Protein AF-A0A800MVA9-F1 (afdb_monomer_lite)

InterPro domains:
  IPR004869 Membrane transport protein MMPL domain [PF03176] (1-54)
  IPR050545 HpnN/MmpL-like transporters [PTHR33406] (2-181)

Foldseek 3Di:
DVVVVVCVVPVVVVVCVVCPQCVPPPDRDDPPPPPPPPPDPVPVVVVCCVVCVPVVVVVVVVVVCVVCVCVVVDDDFQPPLVVDDPPDVVSVVVVVVCVVDQQCVVPWDKDKAFAPDADDPVLVVVVQVVQVVDLQWPGKAFDDADPRNGMTIITTRTSDNCRDPVNVVVVVVCVVCVVVVVVVSVCVVDVPPPPPPDD

Structure (mmCIF, N/CA/C/O backbone):
data_AF-A0A800MVA9-F1
#
_entry.id   AF-A0A800MVA9-F1
#
loop_
_atom_site.group_PDB
_atom_site.id
_atom_site.type_symbol
_atom_site.label_atom_id
_atom_site.label_alt_id
_atom_site.label_comp_id
_atom_site.label_asym_id
_atom_site.label_entity_id
_atom_site.label_seq_id
_atom_site.pdbx_PDB_ins_code
_atom_site.Cartn_x
_atom_site.Cartn_y
_atom_site.Cartn_z
_atom_site.occupancy
_atom_site.B_iso_or_equiv
_atom_site.auth_seq_id
_atom_site.auth_comp_id
_atom_site.auth_asym_id
_atom_site.auth_atom_id
_atom_site.pdbx_PDB_model_num
ATOM 1 N N . MET A 1 1 ? 26.734 -0.006 -5.445 1.00 90.19 1 MET A N 1
ATOM 2 C CA . MET A 1 1 ? 27.343 0.788 -6.539 1.00 90.19 1 MET A CA 1
ATOM 3 C C . MET A 1 1 ? 28.845 0.967 -6.414 1.00 90.19 1 MET A C 1
ATOM 5 O O . MET A 1 1 ? 29.529 0.664 -7.380 1.00 90.19 1 MET A O 1
ATOM 9 N N . PHE A 1 2 ? 29.376 1.375 -5.258 1.00 96.69 2 PHE A N 1
ATOM 10 C CA . PHE A 1 2 ? 30.820 1.574 -5.060 1.00 96.69 2 PHE A CA 1
ATOM 11 C C . PHE A 1 2 ? 31.698 0.411 -5.564 1.00 96.69 2 PHE A C 1
ATOM 13 O O . PHE A 1 2 ? 32.562 0.617 -6.409 1.00 96.69 2 PHE A O 1
ATOM 20 N N . PHE A 1 3 ? 31.413 -0.827 -5.145 1.00 96.19 3 PHE A N 1
ATOM 21 C CA . PHE A 1 3 ? 32.158 -2.013 -5.594 1.00 96.19 3 PHE A CA 1
ATOM 22 C C . PHE A 1 3 ? 32.073 -2.268 -7.105 1.00 96.19 3 PHE A C 1
ATOM 24 O O . PHE A 1 3 ? 33.054 -2.696 -7.703 1.00 96.19 3 PHE A O 1
ATOM 31 N N . ILE A 1 4 ? 30.931 -1.968 -7.734 1.00 97.00 4 ILE A N 1
ATOM 32 C CA . ILE A 1 4 ? 30.747 -2.121 -9.186 1.00 97.00 4 ILE A CA 1
ATOM 33 C C . ILE A 1 4 ? 31.610 -1.100 -9.927 1.00 97.00 4 ILE A C 1
ATOM 35 O O . ILE A 1 4 ? 32.282 -1.460 -10.886 1.00 97.00 4 ILE A O 1
ATOM 39 N N . MET A 1 5 ? 31.651 0.151 -9.457 1.00 97.75 5 MET A N 1
ATOM 40 C CA . MET A 1 5 ? 32.517 1.178 -10.041 1.00 97.75 5 MET A CA 1
ATOM 41 C C . MET A 1 5 ? 33.990 0.802 -9.890 1.00 97.75 5 MET A C 1
ATOM 43 O O . MET A 1 5 ? 34.734 0.824 -10.869 1.00 97.75 5 MET A O 1
ATOM 47 N N . LEU A 1 6 ? 34.394 0.385 -8.690 1.00 97.56 6 LEU A N 1
ATOM 48 C CA . LEU A 1 6 ? 35.771 -0.001 -8.400 1.00 97.56 6 LEU A CA 1
ATOM 49 C C . LEU A 1 6 ? 36.198 -1.197 -9.260 1.00 97.56 6 LEU A C 1
ATOM 51 O O . LEU A 1 6 ? 37.239 -1.131 -9.907 1.00 97.56 6 LEU A O 1
ATOM 55 N N . ALA A 1 7 ? 35.360 -2.229 -9.382 1.00 96.44 7 ALA A N 1
ATOM 56 C CA . ALA A 1 7 ? 35.582 -3.337 -10.309 1.00 96.44 7 ALA A CA 1
ATOM 57 C C . ALA A 1 7 ? 35.589 -2.878 -11.782 1.00 96.44 7 ALA A C 1
ATOM 59 O O . ALA A 1 7 ? 36.452 -3.289 -12.546 1.00 96.44 7 ALA A O 1
ATOM 60 N N . SER A 1 8 ? 34.696 -1.982 -12.208 1.00 96.81 8 SER A N 1
ATOM 61 C CA . SER A 1 8 ? 34.680 -1.497 -13.598 1.00 96.81 8 SER A CA 1
ATOM 62 C C . SER A 1 8 ? 35.936 -0.709 -13.981 1.00 96.81 8 SER A C 1
ATOM 64 O O . SER A 1 8 ? 36.371 -0.780 -15.123 1.00 96.81 8 SER A O 1
ATOM 66 N N . VAL A 1 9 ? 36.553 0.004 -13.036 1.00 96.50 9 VAL A N 1
ATOM 67 C CA . VAL A 1 9 ? 37.762 0.804 -13.291 1.00 96.50 9 VAL A CA 1
ATOM 68 C C . VAL A 1 9 ? 39.043 -0.001 -13.061 1.00 96.50 9 VAL A C 1
ATOM 70 O O . VAL A 1 9 ? 40.063 0.303 -13.667 1.00 96.50 9 VAL A O 1
ATOM 73 N N . THR A 1 10 ? 39.018 -1.044 -12.226 1.00 96.38 10 THR A N 1
ATOM 74 C CA . THR A 1 10 ? 40.216 -1.852 -11.921 1.00 96.38 10 THR A CA 1
ATOM 75 C C . THR A 1 10 ? 40.198 -3.213 -12.610 1.00 96.38 10 THR A C 1
ATOM 77 O O . THR A 1 10 ? 41.134 -3.556 -13.329 1.00 96.38 10 THR A O 1
ATOM 80 N N . LEU A 1 11 ? 39.117 -3.975 -12.451 1.00 94.94 11 LEU A N 1
ATOM 81 C CA . LEU A 1 11 ? 38.987 -5.337 -12.954 1.00 94.94 11 LEU A CA 1
ATOM 82 C C . LEU A 1 11 ? 38.772 -5.368 -14.469 1.00 94.94 11 LEU A C 1
ATOM 84 O O . LEU A 1 11 ? 39.436 -6.145 -15.140 1.00 94.94 11 LEU A O 1
ATOM 88 N N . VAL A 1 12 ? 37.899 -4.527 -15.037 1.00 94.06 12 VAL A N 1
ATOM 89 C CA . VAL A 1 12 ? 37.650 -4.546 -16.495 1.00 94.06 12 VAL A CA 1
ATOM 90 C C . VAL A 1 12 ? 38.925 -4.214 -17.290 1.00 94.06 12 VAL A C 1
ATOM 92 O O . VAL A 1 12 ? 39.264 -4.994 -18.184 1.00 94.06 12 VAL A O 1
ATOM 95 N N . PRO A 1 13 ? 39.705 -3.162 -16.956 1.00 92.31 13 PRO A N 1
ATOM 96 C CA . PRO A 1 13 ? 40.995 -2.935 -17.602 1.00 92.31 13 PRO A CA 1
ATOM 97 C C . PRO A 1 13 ? 41.990 -4.070 -17.358 1.00 92.31 13 PRO A C 1
ATOM 99 O O . PRO A 1 13 ? 42.645 -4.487 -18.305 1.00 92.31 13 PRO A O 1
ATOM 102 N N . ALA A 1 14 ? 42.071 -4.620 -16.140 1.00 95.12 14 ALA A N 1
ATOM 103 C CA . ALA A 1 14 ? 42.965 -5.743 -15.839 1.00 95.12 14 ALA A CA 1
ATOM 104 C C . ALA A 1 14 ? 42.620 -7.018 -16.631 1.00 95.12 14 ALA A C 1
ATOM 106 O O . ALA A 1 14 ? 43.505 -7.744 -17.077 1.00 95.12 14 ALA A O 1
ATOM 107 N N . LEU A 1 15 ? 41.336 -7.294 -16.862 1.00 93.00 15 LEU A N 1
ATOM 108 C CA . LEU A 1 15 ? 40.909 -8.409 -17.705 1.00 93.00 1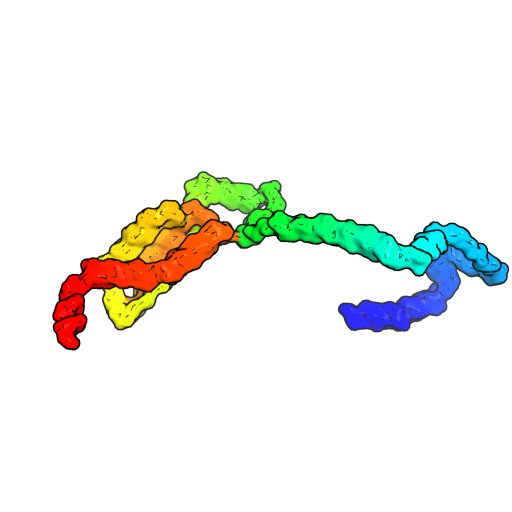5 LEU A CA 1
ATOM 109 C C . LEU A 1 15 ? 41.231 -8.136 -19.181 1.00 93.00 15 LEU A C 1
ATOM 111 O O . LEU A 1 15 ? 41.679 -9.042 -19.885 1.00 93.00 15 LEU A O 1
ATOM 115 N N . PHE A 1 16 ? 41.077 -6.895 -19.654 1.00 91.75 16 PHE A N 1
ATOM 116 C CA . PHE A 1 16 ? 41.484 -6.524 -21.012 1.00 91.75 16 PHE A CA 1
ATOM 117 C C . PHE A 1 16 ? 43.000 -6.576 -21.221 1.00 91.75 16 PHE A C 1
ATOM 119 O O . PHE A 1 16 ? 43.432 -6.947 -22.313 1.00 91.75 16 PHE A O 1
ATOM 126 N N . THR A 1 17 ? 43.816 -6.269 -20.208 1.00 91.25 17 THR A N 1
ATOM 127 C CA . THR A 1 17 ? 45.270 -6.465 -20.300 1.00 91.25 17 THR A CA 1
ATOM 128 C C . THR A 1 17 ? 45.640 -7.946 -20.283 1.00 91.25 17 THR A C 1
ATOM 130 O O . THR A 1 17 ? 46.494 -8.355 -21.067 1.00 91.25 17 THR A O 1
ATOM 133 N N . LEU A 1 18 ? 44.966 -8.762 -19.465 1.00 94.06 18 LEU A N 1
ATOM 134 C CA . LEU A 1 18 ? 45.223 -10.200 -19.357 1.00 94.06 18 LEU A CA 1
ATOM 135 C C . LEU A 1 18 ? 44.851 -10.972 -20.635 1.00 94.06 18 LEU A C 1
ATOM 137 O O . LEU A 1 18 ? 45.637 -11.781 -21.124 1.00 94.06 18 LEU A O 1
ATOM 141 N N . PHE A 1 19 ? 43.662 -10.728 -21.195 1.00 90.75 19 PHE A N 1
ATOM 142 C CA . PHE A 1 19 ? 43.165 -11.436 -22.386 1.00 90.75 19 PHE A CA 1
ATOM 143 C C . PHE A 1 19 ? 43.524 -10.744 -23.712 1.00 90.75 19 PHE A C 1
ATOM 145 O O . PHE A 1 19 ? 43.428 -11.349 -24.789 1.00 90.75 19 PHE A O 1
ATOM 152 N N . GLY A 1 20 ? 43.946 -9.479 -23.659 1.00 85.50 20 GLY A N 1
ATOM 153 C CA . GLY A 1 20 ? 44.356 -8.694 -24.818 1.00 85.50 20 GLY A CA 1
ATOM 154 C C . GLY A 1 20 ? 43.276 -8.612 -25.903 1.00 85.50 20 GLY A C 1
ATOM 155 O O . GLY A 1 20 ? 42.077 -8.565 -25.643 1.00 85.50 20 GLY A O 1
ATOM 156 N N . ARG A 1 21 ? 43.693 -8.640 -27.174 1.00 82.50 21 ARG A N 1
ATOM 157 C CA . ARG A 1 21 ? 42.796 -8.505 -28.341 1.00 82.50 21 ARG A CA 1
ATOM 158 C C . ARG A 1 21 ? 41.754 -9.622 -28.472 1.00 82.50 21 ARG A C 1
ATOM 160 O O . ARG A 1 21 ? 40.714 -9.402 -29.089 1.00 82.50 21 ARG A O 1
ATOM 167 N N . LYS A 1 22 ? 41.999 -10.801 -27.885 1.00 85.81 22 LYS A N 1
ATOM 168 C CA . LYS A 1 22 ? 41.034 -11.915 -27.896 1.00 85.81 22 LYS A CA 1
ATOM 169 C C . LYS A 1 22 ? 39.786 -11.616 -27.063 1.00 85.81 22 LYS A C 1
ATOM 171 O O . LYS A 1 22 ? 38.754 -12.223 -27.323 1.00 85.81 22 LYS A O 1
ATOM 176 N N . ALA A 1 23 ? 39.844 -10.644 -26.149 1.00 86.56 23 ALA A N 1
ATOM 177 C CA . ALA A 1 23 ? 38.677 -10.180 -25.402 1.00 86.56 23 ALA A CA 1
ATOM 178 C C . ALA A 1 23 ? 37.570 -9.588 -26.302 1.00 86.56 23 ALA A C 1
ATOM 180 O O . ALA A 1 23 ? 36.420 -9.531 -25.888 1.00 86.56 23 ALA A O 1
ATOM 181 N N . PHE A 1 24 ? 37.896 -9.189 -27.539 1.00 85.06 24 PHE A N 1
ATOM 182 C CA . PHE A 1 24 ? 36.942 -8.661 -28.525 1.00 85.06 24 PHE A CA 1
ATOM 183 C C . PHE A 1 24 ? 36.352 -9.739 -29.453 1.00 85.06 24 PHE A C 1
ATOM 185 O O . PHE A 1 24 ? 35.770 -9.425 -30.493 1.00 85.06 24 PHE A O 1
ATOM 192 N N . TRP A 1 25 ? 36.512 -11.025 -29.130 1.00 85.56 25 TRP A N 1
ATOM 193 C CA . TRP A 1 25 ? 35.846 -12.101 -29.866 1.00 85.56 25 TRP A CA 1
ATOM 194 C C . TRP A 1 25 ? 34.314 -11.930 -29.785 1.00 85.56 25 TRP A C 1
ATOM 196 O O . TRP A 1 25 ? 33.810 -11.633 -28.704 1.00 85.56 25 TRP A O 1
ATOM 206 N N . PRO A 1 26 ? 33.544 -12.081 -30.885 1.00 84.00 26 PRO A N 1
ATOM 207 C CA . PRO A 1 26 ? 33.907 -12.663 -32.185 1.00 84.00 26 PRO A CA 1
ATOM 208 C C . PRO A 1 26 ? 34.503 -11.695 -33.226 1.00 84.00 26 PRO A C 1
ATOM 210 O O . PRO A 1 26 ? 35.002 -12.151 -34.253 1.00 84.00 26 PRO A O 1
ATOM 213 N N . LYS A 1 27 ? 34.497 -10.375 -32.995 1.00 79.88 27 LYS A N 1
ATOM 214 C CA . LYS A 1 27 ? 35.032 -9.369 -33.936 1.00 79.88 27 LYS A CA 1
ATOM 215 C C . LYS A 1 27 ? 36.345 -8.774 -33.430 1.00 79.88 27 LYS A C 1
ATOM 217 O O . LYS A 1 27 ? 36.416 -7.611 -33.043 1.00 79.88 27 LYS A O 1
ATOM 222 N N . VAL A 1 28 ? 37.398 -9.587 -33.462 1.00 82.69 28 VAL A N 1
ATOM 223 C CA . VAL A 1 28 ? 38.742 -9.177 -33.034 1.00 82.69 28 VAL A CA 1
ATOM 224 C C . VAL A 1 28 ? 39.325 -8.139 -34.013 1.00 82.69 28 VAL A C 1
ATOM 226 O O . VAL A 1 28 ? 39.440 -8.440 -35.205 1.00 82.69 28 VAL A O 1
ATOM 229 N N . PRO A 1 29 ? 39.724 -6.940 -33.549 1.00 77.19 29 PRO A N 1
ATOM 230 C CA . PRO A 1 29 ? 40.273 -5.897 -34.413 1.00 77.19 29 PRO A CA 1
ATOM 231 C C . PRO A 1 29 ? 41.657 -6.279 -34.968 1.00 77.19 29 PRO A C 1
ATOM 233 O O . PRO A 1 29 ? 42.521 -6.784 -34.242 1.00 77.19 29 PRO A O 1
ATOM 236 N N . LYS A 1 30 ? 41.874 -6.025 -36.266 1.00 78.69 30 LYS A N 1
ATOM 237 C CA . LYS A 1 30 ? 43.150 -6.241 -36.97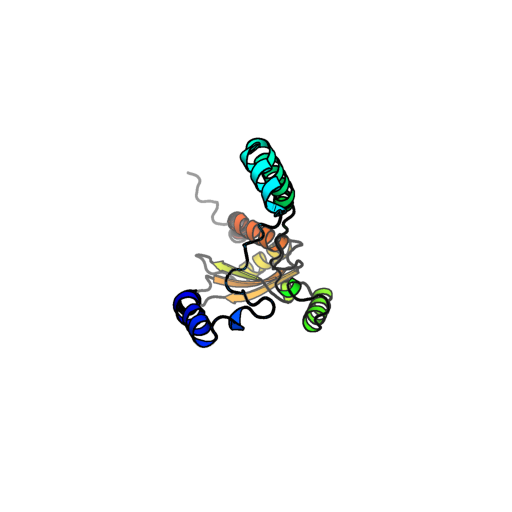3 1.00 78.69 30 LYS A CA 1
ATOM 238 C C . LYS A 1 30 ? 43.910 -4.918 -37.116 1.00 78.69 30 LYS A C 1
ATOM 240 O O . LYS A 1 30 ? 43.297 -3.873 -37.314 1.00 78.69 30 LYS A O 1
ATOM 245 N N . TYR A 1 31 ? 45.239 -4.962 -37.030 1.00 74.19 31 TYR A N 1
ATOM 246 C CA . TYR A 1 31 ? 46.078 -3.781 -37.252 1.00 74.19 31 TYR A CA 1
ATOM 247 C C . TYR A 1 31 ? 45.961 -3.291 -38.698 1.00 74.19 31 TYR A C 1
ATOM 249 O O . TYR A 1 31 ? 45.967 -4.106 -39.617 1.00 74.19 31 TYR A O 1
ATOM 257 N N . GLY A 1 32 ? 45.858 -1.973 -38.884 1.00 70.56 32 GLY A N 1
ATOM 258 C CA . GLY A 1 32 ? 45.755 -1.351 -40.208 1.00 70.56 32 GLY A CA 1
ATOM 259 C C . GLY A 1 32 ? 44.393 -1.503 -40.890 1.00 70.56 32 GLY A C 1
ATOM 260 O O . GLY A 1 32 ? 44.264 -1.126 -42.047 1.00 70.56 32 GLY A O 1
ATOM 261 N N . ALA A 1 33 ? 43.379 -2.043 -40.204 1.00 66.56 33 ALA A N 1
ATOM 262 C CA . ALA A 1 33 ? 42.014 -1.985 -40.708 1.00 66.56 33 ALA A CA 1
ATOM 263 C C . ALA A 1 33 ? 41.555 -0.523 -40.686 1.00 66.56 33 ALA A C 1
ATOM 265 O O . ALA A 1 33 ? 41.418 0.065 -39.609 1.00 66.56 33 ALA A O 1
ATOM 266 N N . GLU A 1 34 ? 41.346 0.064 -41.864 1.00 63.00 34 GLU A N 1
ATOM 267 C CA . GLU A 1 34 ? 40.690 1.360 -41.965 1.00 63.00 34 GLU A CA 1
ATOM 268 C C . GLU A 1 34 ? 39.330 1.256 -41.277 1.00 63.00 34 GLU A C 1
ATOM 270 O O . GLU A 1 34 ? 38.566 0.308 -41.485 1.00 63.00 34 GLU A O 1
ATOM 275 N N . THR A 1 35 ? 39.050 2.207 -40.393 1.00 61.06 35 THR A N 1
ATOM 276 C CA . THR A 1 35 ? 37.729 2.365 -39.803 1.00 61.06 35 THR A CA 1
ATOM 277 C C . THR A 1 35 ? 36.770 2.693 -40.932 1.00 61.06 35 THR A C 1
ATOM 279 O O . THR A 1 35 ? 36.606 3.860 -41.282 1.00 61.06 35 THR A O 1
ATOM 282 N N . GLU A 1 36 ? 36.138 1.675 -41.513 1.00 59.16 36 GLU A N 1
ATOM 283 C CA . GLU A 1 36 ? 34.935 1.875 -42.301 1.00 59.16 36 GLU A CA 1
ATOM 284 C C . GLU A 1 36 ? 33.936 2.575 -41.384 1.00 59.16 36 GLU A C 1
ATOM 286 O O . GLU A 1 36 ? 33.321 1.963 -40.502 1.00 59.16 36 GLU A O 1
ATOM 291 N N . VAL A 1 37 ? 33.807 3.889 -41.558 1.00 58.84 37 VAL A N 1
ATOM 292 C CA . VAL A 1 37 ? 32.742 4.674 -40.954 1.00 58.84 37 VAL A CA 1
ATOM 293 C C . VAL A 1 37 ? 31.472 4.211 -41.648 1.00 58.84 37 VAL A C 1
ATOM 295 O O . VAL A 1 37 ? 31.023 4.795 -42.631 1.00 58.84 37 VAL A O 1
ATOM 298 N N . LYS A 1 38 ? 30.916 3.091 -41.179 1.00 60.03 38 LYS A N 1
ATOM 299 C CA . LYS A 1 38 ? 29.610 2.625 -41.625 1.00 60.03 38 LYS A CA 1
ATOM 300 C C . LYS A 1 38 ? 28.659 3.800 -41.501 1.00 60.03 38 LYS A C 1
ATOM 302 O O . LYS A 1 38 ? 28.635 4.447 -40.452 1.00 60.03 38 LYS A O 1
ATOM 307 N N . HIS A 1 39 ? 27.896 4.065 -42.562 1.00 59.81 39 HIS A N 1
ATOM 308 C CA . HIS A 1 39 ? 26.791 5.013 -42.543 1.00 59.81 39 HIS A CA 1
ATOM 309 C C . HIS A 1 39 ? 25.872 4.648 -41.382 1.00 59.81 39 HIS A C 1
ATOM 311 O O . HIS A 1 39 ? 25.053 3.735 -41.449 1.00 59.81 39 HIS A O 1
ATOM 317 N N . SER A 1 40 ? 26.111 5.314 -40.262 1.00 72.00 40 SER A N 1
ATOM 318 C CA . SER A 1 40 ? 25.433 5.035 -39.021 1.00 72.00 40 SER A CA 1
ATOM 319 C C . SER A 1 40 ? 24.032 5.592 -39.170 1.00 72.00 40 SER A C 1
ATOM 321 O O . SER A 1 40 ? 23.870 6.774 -39.480 1.00 72.00 40 SER A O 1
ATOM 323 N N . VAL A 1 41 ? 23.021 4.754 -38.938 1.00 83.62 41 VAL A N 1
ATOM 324 C CA . VAL A 1 41 ? 21.603 5.158 -38.904 1.00 83.62 41 VAL A CA 1
ATOM 325 C C . VAL A 1 41 ? 21.401 6.362 -37.965 1.00 83.62 41 VAL A C 1
ATOM 327 O O . VAL A 1 41 ? 20.516 7.187 -38.167 1.00 83.62 41 VAL A O 1
ATOM 330 N N . TRP A 1 42 ? 22.302 6.526 -36.994 1.00 86.75 42 TRP A N 1
ATOM 331 C CA . TRP A 1 42 ? 22.344 7.631 -36.043 1.00 86.75 42 TRP A CA 1
ATOM 332 C C . TRP A 1 42 ? 22.787 8.978 -36.626 1.00 86.75 42 TRP A C 1
ATOM 334 O O . TRP A 1 42 ? 22.414 10.012 -36.084 1.00 86.75 42 TRP A O 1
ATOM 344 N N . GLY A 1 43 ? 23.551 9.007 -37.722 1.00 87.94 43 GLY A N 1
ATOM 345 C CA . GLY A 1 43 ? 24.038 10.254 -38.325 1.00 87.94 43 GLY A CA 1
ATOM 346 C C . GLY A 1 43 ? 22.903 11.176 -38.798 1.00 87.94 43 GLY A C 1
ATOM 347 O O . GLY A 1 43 ? 22.863 12.343 -38.400 1.00 87.94 43 GLY A O 1
ATOM 348 N N . PRO A 1 44 ? 21.949 10.675 -39.605 1.00 89.94 44 PRO A N 1
ATOM 349 C CA . PRO A 1 44 ? 20.759 11.428 -40.000 1.00 89.94 44 PRO A CA 1
ATOM 350 C C . PRO A 1 44 ? 19.877 11.844 -38.816 1.00 89.94 44 PRO A C 1
ATOM 352 O O . PRO A 1 44 ? 19.400 12.976 -38.789 1.00 89.94 44 PRO A O 1
ATOM 355 N N . ILE A 1 45 ? 19.705 10.966 -37.821 1.00 89.62 45 ILE A N 1
ATOM 356 C CA . ILE A 1 45 ? 18.909 11.245 -36.614 1.00 89.62 45 ILE A CA 1
ATOM 357 C C . ILE A 1 45 ? 19.536 12.398 -35.821 1.00 89.62 45 ILE A C 1
ATOM 359 O O . ILE A 1 45 ? 18.850 13.360 -35.485 1.00 89.62 45 ILE A O 1
ATOM 363 N N . ALA A 1 46 ? 20.852 12.357 -35.595 1.00 89.94 46 ALA A N 1
ATOM 364 C CA . ALA A 1 46 ? 21.575 13.424 -34.911 1.00 89.94 46 ALA A CA 1
ATOM 365 C C . ALA A 1 46 ? 21.458 14.759 -35.663 1.00 89.94 46 ALA A C 1
ATOM 367 O O . ALA A 1 46 ? 21.158 15.785 -35.055 1.00 89.94 46 ALA A O 1
ATOM 368 N N . ARG A 1 47 ? 21.611 14.751 -36.998 1.00 92.50 47 ARG A N 1
ATOM 369 C CA . ARG A 1 47 ? 21.410 15.956 -37.823 1.00 92.50 47 ARG A CA 1
ATOM 370 C C . ARG A 1 47 ? 19.985 16.497 -37.721 1.00 92.50 47 ARG A C 1
ATOM 372 O O . ARG A 1 47 ? 19.814 17.708 -37.652 1.00 92.50 47 ARG A O 1
ATOM 379 N N . PHE A 1 48 ? 18.969 15.634 -37.704 1.00 94.19 48 PHE A N 1
ATOM 380 C CA . PHE A 1 48 ? 17.573 16.051 -37.558 1.00 94.19 48 PHE A CA 1
ATOM 381 C C . PHE A 1 48 ? 17.318 16.737 -36.210 1.00 94.19 48 PHE A C 1
ATOM 383 O O . PHE A 1 48 ? 16.731 17.818 -36.184 1.00 94.19 48 PHE A O 1
ATOM 390 N N . VAL A 1 49 ? 17.807 16.152 -35.113 1.00 94.75 49 VAL A N 1
ATOM 391 C CA . VAL A 1 49 ? 17.655 16.716 -33.763 1.00 94.75 49 VAL A CA 1
ATOM 392 C C . VAL A 1 49 ? 18.361 18.071 -33.649 1.00 94.75 49 VAL A C 1
ATOM 394 O O . VAL A 1 49 ? 17.758 19.030 -33.175 1.00 94.75 49 VAL A O 1
ATOM 397 N N . VAL A 1 50 ? 19.599 18.184 -34.145 1.00 95.06 50 VAL A N 1
ATOM 398 C CA . VAL A 1 50 ? 20.389 19.430 -34.084 1.00 95.06 50 VAL A CA 1
ATOM 399 C C . VAL A 1 50 ? 19.803 20.531 -34.968 1.00 95.06 50 VAL A C 1
ATOM 401 O O . VAL A 1 50 ? 19.739 21.682 -34.548 1.00 95.06 50 VAL A O 1
ATOM 404 N N . ASN A 1 51 ? 19.349 20.199 -36.179 1.00 96.06 51 ASN A N 1
ATOM 405 C CA . ASN A 1 51 ? 18.812 21.194 -37.111 1.00 96.06 51 ASN A CA 1
ATOM 406 C C . ASN A 1 51 ? 17.379 21.622 -36.764 1.00 96.06 51 ASN A C 1
ATOM 408 O O . ASN A 1 51 ? 16.941 22.693 -37.184 1.00 96.06 51 ASN A O 1
ATOM 412 N N . LYS A 1 52 ? 16.620 20.784 -36.043 1.00 95.31 52 LYS A N 1
ATOM 413 C CA . LYS A 1 52 ? 15.231 21.053 -35.641 1.00 95.31 52 LYS A CA 1
ATOM 414 C C . LYS A 1 52 ? 14.993 20.695 -34.162 1.00 95.31 52 LYS A C 1
ATOM 416 O O . LYS A 1 52 ? 14.192 19.798 -33.867 1.00 95.31 52 LYS A O 1
ATOM 421 N N . PRO A 1 53 ? 15.630 21.408 -33.214 1.00 93.38 53 PRO A N 1
ATOM 422 C CA . PRO A 1 53 ? 15.536 21.089 -31.788 1.00 93.38 53 PRO A CA 1
ATOM 423 C C . PRO A 1 53 ? 14.117 21.284 -31.237 1.00 93.38 53 PRO A C 1
ATOM 425 O O . PRO A 1 53 ? 13.635 20.447 -30.483 1.00 93.38 53 PRO A O 1
ATOM 428 N N . GLY A 1 54 ? 13.395 22.325 -31.674 1.00 96.31 54 GLY A N 1
ATOM 429 C CA . GLY A 1 54 ? 12.012 22.564 -31.239 1.00 96.31 54 GLY A CA 1
ATOM 430 C C . GLY A 1 54 ? 11.026 21.488 -31.709 1.00 96.31 54 GLY A C 1
ATOM 431 O O . GLY A 1 54 ? 10.158 21.075 -30.948 1.00 96.31 54 GLY A O 1
ATOM 432 N N . LEU A 1 55 ? 11.186 20.981 -32.938 1.00 95.94 55 LEU A N 1
ATOM 433 C CA . LEU A 1 55 ? 10.321 19.925 -33.476 1.00 95.94 55 LEU A CA 1
ATOM 434 C C . LEU A 1 55 ? 10.611 18.573 -32.817 1.00 95.94 55 LEU A C 1
ATOM 436 O O . LEU A 1 55 ? 9.687 17.886 -32.398 1.00 95.94 55 LEU A O 1
ATOM 440 N N . SER A 1 56 ? 11.887 18.194 -32.713 1.00 95.00 56 SER A N 1
ATOM 441 C CA . SER A 1 56 ? 12.286 16.934 -32.074 1.00 95.00 56 SER A CA 1
ATOM 442 C C . SER A 1 56 ? 11.937 16.915 -30.583 1.00 95.00 56 SER A C 1
ATOM 444 O O . SER A 1 56 ? 11.334 15.951 -30.115 1.00 95.00 56 SER A O 1
ATOM 446 N N . GLY A 1 57 ? 12.221 18.003 -29.863 1.00 96.06 57 GLY A N 1
ATOM 447 C CA . GLY A 1 57 ? 11.821 18.176 -28.469 1.00 96.06 57 GLY A CA 1
ATOM 448 C C . GLY A 1 57 ? 10.304 18.186 -28.291 1.00 96.06 57 GLY A C 1
ATOM 449 O O . GLY A 1 57 ? 9.801 17.524 -27.392 1.00 96.06 57 GLY A O 1
ATOM 450 N N . GLY A 1 58 ? 9.565 18.858 -29.179 1.00 97.44 58 GLY A N 1
ATOM 451 C CA . GLY A 1 58 ? 8.102 18.870 -29.162 1.00 97.44 58 GLY A CA 1
ATOM 452 C C . GLY A 1 58 ? 7.494 17.480 -29.353 1.00 97.44 58 GLY A C 1
ATOM 453 O O . GLY A 1 58 ? 6.605 17.102 -28.600 1.00 97.44 58 GLY A O 1
ATOM 454 N N . ILE A 1 59 ? 8.008 16.684 -30.298 1.00 96.88 59 ILE A N 1
ATOM 455 C CA . ILE A 1 59 ? 7.549 15.302 -30.524 1.00 96.88 59 ILE A CA 1
ATOM 456 C C . ILE A 1 59 ? 7.779 14.441 -29.277 1.00 96.88 59 ILE A C 1
ATOM 458 O O . ILE A 1 59 ? 6.855 13.772 -28.819 1.00 96.88 59 ILE A O 1
ATOM 462 N N . VAL A 1 60 ? 8.991 14.469 -28.712 1.00 96.94 60 VAL A N 1
ATOM 463 C CA . VAL A 1 60 ? 9.317 13.695 -27.502 1.00 96.94 60 VAL A CA 1
ATOM 464 C C . VAL A 1 60 ? 8.500 14.182 -26.308 1.00 96.94 60 VAL A C 1
ATOM 466 O O . VAL A 1 60 ? 7.978 13.366 -25.557 1.00 96.94 60 VAL A O 1
ATOM 469 N N . GLY A 1 61 ? 8.339 15.496 -26.153 1.00 97.62 61 GLY A N 1
ATOM 470 C CA . GLY A 1 61 ? 7.545 16.098 -25.088 1.00 97.62 61 GLY A CA 1
ATOM 471 C C . GLY A 1 61 ? 6.075 15.697 -25.167 1.00 97.62 61 GLY A C 1
ATOM 472 O O . GLY A 1 61 ? 5.515 15.257 -24.170 1.00 97.62 61 GLY A O 1
ATOM 473 N N . ILE A 1 62 ? 5.464 15.764 -26.354 1.00 97.81 62 ILE A N 1
ATOM 474 C CA . ILE A 1 62 ? 4.087 15.299 -26.579 1.00 97.81 62 ILE A CA 1
ATOM 475 C C . ILE A 1 62 ? 3.971 13.808 -26.266 1.00 97.81 62 ILE A C 1
ATOM 477 O O . ILE A 1 62 ? 3.051 13.408 -25.560 1.00 97.81 62 ILE A O 1
ATOM 481 N N . PHE A 1 63 ? 4.910 12.988 -26.739 1.00 97.25 63 PHE A N 1
ATOM 482 C CA . PHE A 1 63 ? 4.920 11.560 -26.435 1.00 97.25 63 PHE A CA 1
ATOM 483 C C . PHE A 1 63 ? 4.996 11.302 -24.923 1.00 97.25 63 PHE A C 1
ATOM 485 O O . PHE A 1 63 ? 4.195 10.531 -24.398 1.00 97.25 63 PHE A O 1
ATOM 492 N N . MET A 1 64 ? 5.88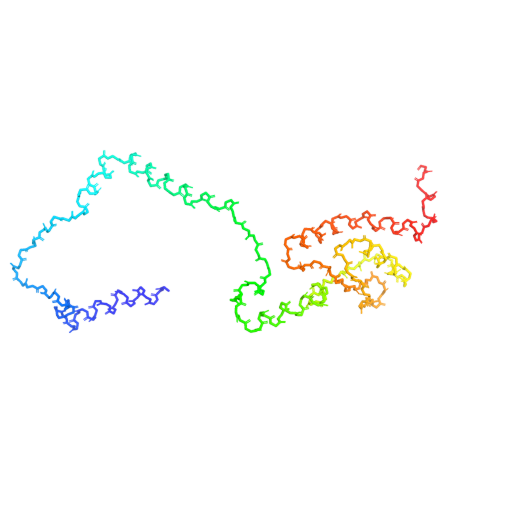6 12.000 -24.209 1.00 97.56 64 MET A N 1
ATOM 493 C CA . MET A 1 64 ? 5.981 11.903 -22.751 1.00 97.56 64 MET A CA 1
ATOM 494 C C . MET A 1 64 ? 4.688 12.342 -22.067 1.00 97.56 64 MET A C 1
ATOM 496 O O . MET A 1 64 ? 4.232 11.638 -21.172 1.00 97.56 64 MET A O 1
ATOM 500 N N . LEU A 1 65 ? 4.067 13.444 -22.498 1.00 97.00 65 LEU A N 1
ATOM 501 C CA . LEU A 1 65 ? 2.790 13.910 -21.951 1.00 97.00 65 LEU A CA 1
ATOM 502 C C . LEU A 1 65 ? 1.679 12.877 -22.146 1.00 97.00 65 LEU A C 1
ATOM 504 O O . LEU A 1 65 ? 0.946 12.607 -21.203 1.00 97.00 65 LEU A O 1
ATOM 508 N N . ILE A 1 66 ? 1.592 12.254 -23.324 1.00 96.38 66 ILE A N 1
ATOM 509 C CA . ILE A 1 66 ? 0.621 11.185 -23.595 1.00 96.38 66 ILE A CA 1
ATOM 510 C C . ILE A 1 66 ? 0.859 9.997 -22.658 1.00 96.38 66 ILE A C 1
ATOM 512 O O . ILE A 1 66 ? -0.083 9.507 -22.044 1.00 96.38 66 ILE A O 1
ATOM 516 N N . THR A 1 67 ? 2.108 9.547 -22.500 1.00 95.38 67 THR A N 1
ATOM 517 C CA . THR A 1 67 ? 2.414 8.427 -21.592 1.00 95.38 67 THR A CA 1
ATOM 518 C C . THR A 1 67 ? 2.204 8.783 -20.120 1.00 95.38 67 THR A C 1
ATOM 520 O O . THR A 1 67 ? 1.752 7.947 -19.345 1.00 95.38 67 THR A O 1
ATOM 523 N N . ALA A 1 68 ? 2.485 10.028 -19.734 1.00 96.12 68 ALA A N 1
ATOM 524 C CA . ALA A 1 68 ? 2.295 10.519 -18.376 1.00 96.12 68 ALA A CA 1
ATOM 525 C C . ALA A 1 68 ? 0.816 10.751 -18.047 1.00 96.12 68 ALA A C 1
ATOM 527 O O . ALA A 1 68 ? 0.446 10.702 -16.880 1.00 96.12 68 ALA A O 1
ATOM 528 N N . PHE A 1 69 ? -0.040 10.962 -19.051 1.00 95.75 69 PHE A N 1
ATOM 529 C CA . PHE A 1 69 ? -1.470 11.198 -18.858 1.00 95.75 69 PHE A CA 1
ATOM 530 C C . PHE A 1 69 ? -2.170 10.052 -18.113 1.00 95.75 69 PHE A C 1
ATOM 532 O O . PHE A 1 69 ? -3.135 10.285 -17.392 1.00 95.75 69 PHE A O 1
ATOM 539 N N . ASN A 1 70 ? -1.656 8.821 -18.206 1.00 93.38 70 ASN A N 1
ATOM 540 C CA . ASN A 1 70 ? -2.210 7.675 -17.484 1.00 93.38 70 ASN A CA 1
ATOM 541 C C . ASN A 1 70 ? -2.084 7.783 -15.948 1.00 93.38 70 ASN A C 1
ATOM 543 O O . ASN A 1 70 ? -2.752 7.040 -15.238 1.00 93.38 70 ASN A O 1
ATOM 547 N N . ILE A 1 71 ? -1.315 8.744 -15.421 1.00 94.62 71 ILE A N 1
ATOM 548 C CA . ILE A 1 71 ? -1.217 8.998 -13.976 1.00 94.62 71 ILE A CA 1
ATOM 549 C C . ILE A 1 71 ? -2.576 9.301 -13.323 1.00 94.62 71 ILE A C 1
ATOM 551 O O . ILE A 1 71 ? -2.774 8.988 -12.155 1.00 94.62 71 ILE A O 1
ATOM 555 N N . PHE A 1 72 ? -3.526 9.872 -14.072 1.00 91.00 72 PHE A N 1
ATOM 556 C CA . PHE A 1 72 ? -4.872 10.168 -13.570 1.00 91.00 72 PHE A CA 1
ATOM 557 C C . PHE A 1 72 ? -5.757 8.923 -13.417 1.00 91.00 72 PHE A C 1
ATOM 559 O O . PHE A 1 72 ? -6.831 9.017 -12.836 1.00 91.00 72 PHE A O 1
ATOM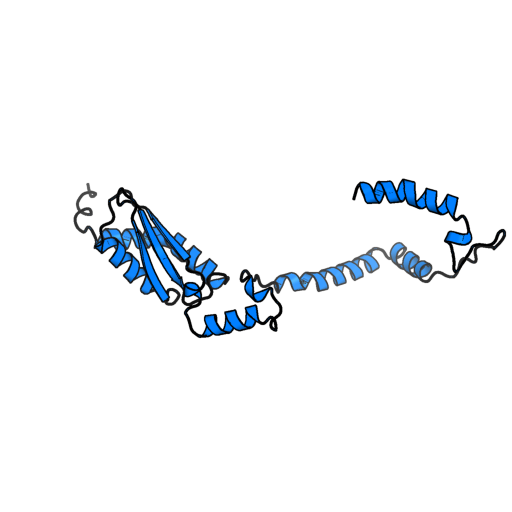 566 N N . SER A 1 73 ? -5.323 7.772 -13.933 1.00 90.25 73 SER A N 1
ATOM 567 C CA . SER A 1 73 ? -6.007 6.480 -13.797 1.00 90.25 73 SER A CA 1
ATOM 568 C C . SER A 1 73 ? -5.354 5.585 -12.738 1.00 90.25 73 SER A C 1
ATOM 570 O O . SER A 1 73 ? -5.523 4.371 -12.775 1.00 90.25 73 SER A O 1
ATOM 572 N N . LEU A 1 74 ? -4.546 6.157 -11.840 1.00 89.19 74 LEU A N 1
ATOM 573 C CA . LEU A 1 74 ? -3.942 5.411 -10.742 1.00 89.19 74 LEU A CA 1
ATOM 574 C C . LEU A 1 74 ? -4.965 5.162 -9.634 1.00 89.19 74 LEU A C 1
ATOM 576 O O . LEU A 1 74 ? -5.360 6.091 -8.932 1.00 89.19 74 LEU A O 1
ATOM 580 N N . ASP A 1 75 ? -5.299 3.892 -9.434 1.00 84.06 75 ASP A N 1
ATOM 581 C CA . ASP A 1 75 ? -6.055 3.426 -8.278 1.00 84.06 75 ASP A CA 1
ATOM 582 C C . ASP A 1 75 ? -5.098 2.947 -7.180 1.00 84.06 75 ASP A C 1
ATOM 584 O O . ASP A 1 75 ? -4.174 2.161 -7.418 1.00 84.06 75 ASP A O 1
ATOM 588 N N . TYR A 1 76 ? -5.308 3.429 -5.955 1.00 84.88 76 TYR A N 1
ATOM 589 C CA . TYR A 1 76 ? -4.539 2.989 -4.795 1.00 84.88 76 TYR A CA 1
ATOM 590 C C . TYR A 1 76 ? -5.151 1.718 -4.213 1.00 84.88 76 TYR A C 1
ATOM 592 O O . TYR A 1 76 ? -6.304 1.720 -3.792 1.00 84.88 76 TYR A O 1
ATOM 600 N N . GLU A 1 77 ? -4.358 0.650 -4.149 1.00 87.50 77 GLU A N 1
ATOM 601 C CA . GLU A 1 77 ? -4.744 -0.616 -3.528 1.00 87.50 77 GLU A CA 1
ATOM 602 C C . GLU A 1 77 ? -3.892 -0.851 -2.276 1.00 87.50 77 GLU A C 1
ATOM 604 O O . GLU A 1 77 ? -2.669 -1.043 -2.350 1.00 87.50 77 GLU A O 1
ATOM 609 N N . PHE A 1 78 ? -4.540 -0.813 -1.113 1.00 87.31 78 PHE A N 1
ATOM 610 C CA . PHE A 1 78 ? -3.888 -1.051 0.175 1.00 87.31 78 PHE A CA 1
ATOM 611 C C . PHE A 1 78 ? -4.077 -2.490 0.661 1.00 87.31 78 PHE A C 1
ATOM 613 O O . PHE A 1 78 ? -3.340 -2.923 1.552 1.00 87.31 78 PHE A O 1
ATOM 620 N N . ASP A 1 79 ? -4.960 -3.266 0.027 1.00 88.38 79 ASP A N 1
ATOM 621 C CA . ASP A 1 79 ? -5.087 -4.688 0.300 1.00 88.38 79 ASP A CA 1
ATOM 622 C C . ASP A 1 79 ? -3.845 -5.448 -0.189 1.00 88.38 79 ASP A C 1
ATOM 624 O O . ASP A 1 79 ? -3.564 -5.605 -1.382 1.00 88.38 79 ASP A O 1
ATOM 628 N N . THR A 1 80 ? -3.057 -5.928 0.771 1.00 87.44 80 THR A N 1
ATOM 629 C CA . THR A 1 80 ? -1.839 -6.688 0.482 1.00 87.44 80 THR A CA 1
ATOM 630 C C . THR A 1 80 ? -2.112 -8.060 -0.127 1.00 87.44 80 THR A C 1
ATOM 632 O O . THR A 1 80 ? -1.260 -8.548 -0.870 1.00 87.44 80 THR A O 1
ATOM 635 N N . VAL A 1 81 ? -3.279 -8.665 0.123 1.00 88.81 81 VAL A N 1
ATOM 636 C CA . VAL A 1 81 ? -3.636 -9.983 -0.422 1.00 88.81 81 VAL A CA 1
ATOM 637 C C . VAL A 1 81 ? -3.767 -9.904 -1.940 1.00 88.81 81 VAL A C 1
ATOM 639 O O . VAL A 1 81 ? -3.263 -10.769 -2.659 1.00 88.81 81 VAL A O 1
ATOM 642 N N . LYS A 1 82 ? -4.325 -8.804 -2.451 1.00 88.31 82 LYS A N 1
ATOM 643 C CA . LYS A 1 82 ? -4.461 -8.563 -3.893 1.00 88.31 82 LYS A CA 1
ATOM 644 C C . LYS A 1 82 ? -3.136 -8.357 -4.633 1.00 88.31 82 LYS A C 1
ATOM 646 O O . LYS A 1 82 ? -3.119 -8.409 -5.860 1.00 88.31 82 LYS A O 1
ATOM 651 N N . LYS A 1 83 ? -2.014 -8.164 -3.924 1.00 90.56 83 LYS A N 1
ATOM 652 C CA . LYS A 1 83 ? -0.671 -8.067 -4.535 1.00 90.56 83 LYS A CA 1
ATOM 653 C C . LYS A 1 83 ? -0.121 -9.425 -4.976 1.00 90.56 83 LYS A C 1
ATOM 655 O O . LYS A 1 83 ? 0.848 -9.468 -5.733 1.00 90.56 83 LYS A O 1
ATOM 660 N N . PHE A 1 84 ? -0.701 -10.522 -4.492 1.00 93.69 84 PHE A N 1
ATOM 661 C CA . PHE A 1 84 ? -0.325 -11.871 -4.902 1.00 93.69 84 PHE A CA 1
ATOM 662 C C . PHE A 1 84 ? -1.044 -12.285 -6.194 1.00 93.69 84 PHE A C 1
ATOM 664 O O . PHE A 1 84 ? -2.157 -11.811 -6.434 1.00 93.69 84 PHE A O 1
ATOM 671 N N . PRO A 1 85 ? -0.455 -13.183 -7.011 1.00 95.69 85 PRO A N 1
ATOM 672 C CA . PRO A 1 85 ? -1.127 -13.752 -8.178 1.00 95.69 85 PRO A CA 1
ATOM 673 C C . PRO A 1 85 ? -2.499 -14.333 -7.821 1.00 95.69 85 PRO A C 1
ATOM 675 O O . PRO A 1 85 ? -2.643 -14.962 -6.773 1.00 95.69 85 PRO A O 1
ATOM 678 N N . GLU A 1 86 ? -3.492 -14.122 -8.686 1.00 93.44 86 GLU A N 1
ATOM 679 C CA . GLU A 1 86 ? -4.882 -14.554 -8.461 1.00 93.44 86 GLU A CA 1
ATOM 680 C C . GLU A 1 86 ? -5.015 -16.076 -8.304 1.00 93.44 86 GLU A C 1
ATOM 682 O O . GLU A 1 86 ? -5.889 -16.559 -7.593 1.00 93.44 86 GLU A O 1
ATOM 687 N N . ASP A 1 87 ? -4.112 -16.839 -8.918 1.00 95.44 87 ASP A N 1
ATOM 688 C CA . ASP A 1 87 ? -4.077 -18.301 -8.895 1.00 95.44 87 ASP A CA 1
ATOM 689 C C . ASP A 1 87 ? -3.295 -18.887 -7.706 1.00 95.44 87 ASP A C 1
ATOM 691 O O . ASP A 1 87 ? -3.210 -20.110 -7.557 1.00 95.44 87 ASP A O 1
ATOM 695 N N . LEU A 1 88 ? -2.728 -18.047 -6.833 1.00 97.44 88 LEU A N 1
ATOM 696 C CA . LEU A 1 88 ? -1.992 -18.512 -5.663 1.00 97.44 88 LEU A CA 1
ATOM 697 C C . LEU A 1 88 ? -2.957 -19.205 -4.674 1.00 97.44 88 LEU A C 1
ATOM 699 O O . LEU A 1 88 ? -3.868 -18.550 -4.163 1.00 97.44 88 LEU A O 1
ATOM 703 N N . PRO A 1 89 ? -2.745 -20.486 -4.296 1.00 96.50 89 PRO A N 1
ATOM 704 C CA . PRO A 1 89 ? -3.702 -21.229 -3.468 1.00 96.50 89 PRO A CA 1
ATOM 705 C C . PRO A 1 89 ? -4.039 -20.571 -2.123 1.00 96.50 89 PRO A C 1
ATOM 707 O O . PRO A 1 89 ? -5.168 -20.670 -1.651 1.00 96.50 89 PRO A O 1
ATOM 710 N N . SER A 1 90 ? -3.078 -19.875 -1.505 1.00 95.00 90 SER A N 1
ATOM 711 C CA . SER A 1 90 ? -3.308 -19.140 -0.257 1.00 95.00 90 SER A CA 1
ATOM 712 C C . SER A 1 90 ? -4.194 -17.908 -0.445 1.00 95.00 90 SER A C 1
ATOM 714 O O . SER A 1 90 ? -4.966 -17.591 0.454 1.00 95.00 90 SER A O 1
ATOM 716 N N . ARG A 1 91 ? -4.111 -17.233 -1.601 1.00 94.75 91 ARG A N 1
ATOM 717 C CA . ARG A 1 91 ? -4.994 -16.112 -1.944 1.00 94.75 91 ARG A CA 1
ATOM 718 C C . ARG A 1 91 ? -6.411 -16.616 -2.202 1.00 94.75 91 ARG A C 1
ATOM 720 O O . ARG A 1 91 ? -7.339 -16.111 -1.587 1.00 94.75 91 ARG A O 1
ATOM 727 N N . VAL A 1 92 ? -6.562 -17.668 -3.006 1.00 95.38 92 VAL A N 1
ATOM 728 C CA . VAL A 1 92 ? -7.870 -18.298 -3.262 1.00 95.38 92 VAL A CA 1
ATOM 729 C C . VAL A 1 92 ? -8.519 -18.765 -1.956 1.00 95.38 92 VAL A C 1
ATOM 731 O O . VAL A 1 92 ? -9.700 -18.526 -1.721 1.00 95.38 92 VAL A O 1
ATOM 734 N N . GLY A 1 93 ? -7.745 -19.397 -1.069 1.00 93.94 93 GLY A N 1
ATOM 735 C CA . GLY A 1 93 ? -8.226 -19.798 0.252 1.00 93.94 93 GLY A CA 1
ATOM 736 C C . GLY A 1 93 ? -8.701 -18.613 1.096 1.00 93.94 93 GLY A C 1
ATOM 737 O O . GLY A 1 93 ? -9.753 -18.706 1.723 1.00 93.94 93 GLY A O 1
ATOM 738 N N . TYR A 1 94 ? -7.966 -17.498 1.079 1.00 91.94 94 TYR A N 1
ATOM 739 C CA . TYR A 1 94 ? -8.367 -16.268 1.763 1.00 91.94 94 TYR A CA 1
ATOM 740 C C . TYR A 1 94 ? -9.676 -15.698 1.198 1.00 91.94 94 TYR A C 1
ATOM 742 O O . TYR A 1 94 ? -10.597 -15.436 1.965 1.00 91.94 94 TYR A O 1
ATOM 750 N N . GLU A 1 95 ? -9.802 -15.592 -0.127 1.00 91.56 95 GLU A N 1
ATOM 751 C CA . GLU A 1 95 ? -11.004 -15.073 -0.800 1.00 91.56 95 GLU A CA 1
ATOM 752 C C . GLU A 1 95 ? -12.248 -15.938 -0.518 1.00 91.56 95 GLU A C 1
ATOM 754 O O . GLU A 1 95 ? -13.349 -15.415 -0.345 1.00 91.56 95 GLU A O 1
ATOM 759 N N . ILE A 1 96 ? -12.092 -17.264 -0.402 1.00 93.56 96 ILE A N 1
ATOM 760 C CA . ILE A 1 96 ? -13.186 -18.164 0.003 1.00 93.56 96 ILE A CA 1
ATOM 761 C C . ILE A 1 96 ? -13.672 -17.845 1.421 1.00 93.56 96 ILE A C 1
ATOM 763 O O . ILE A 1 96 ? -14.876 -17.889 1.676 1.00 93.56 96 ILE A O 1
ATOM 767 N N . VAL A 1 97 ? -12.754 -17.557 2.347 1.00 92.56 97 VAL A N 1
ATOM 768 C CA . VAL A 1 97 ? -13.107 -17.183 3.722 1.00 92.56 97 VAL A CA 1
ATOM 769 C C . VAL A 1 97 ? -13.755 -15.795 3.735 1.00 92.56 97 VAL A C 1
ATOM 771 O O . VAL A 1 97 ? -14.817 -15.636 4.329 1.00 92.56 97 VAL A O 1
ATOM 774 N N . GLU A 1 98 ? -13.189 -14.823 3.017 1.00 88.81 98 GLU A N 1
ATOM 775 C CA . GLU A 1 98 ? -13.738 -13.464 2.879 1.00 88.81 98 GLU A CA 1
ATOM 776 C C . GLU A 1 98 ? -15.154 -13.460 2.273 1.00 88.81 98 GLU A C 1
ATOM 778 O O . GLU A 1 98 ? -15.966 -12.608 2.606 1.00 88.81 98 GLU A O 1
ATOM 783 N N . ALA A 1 99 ? -15.501 -14.433 1.425 1.00 89.44 99 ALA A N 1
ATOM 784 C CA . ALA A 1 99 ? -16.849 -14.562 0.863 1.00 89.44 99 ALA A CA 1
ATOM 785 C C . ALA A 1 99 ? -17.897 -15.133 1.843 1.00 89.44 99 ALA A C 1
ATOM 787 O O . ALA A 1 99 ? -19.085 -15.183 1.513 1.00 89.44 99 ALA A O 1
ATOM 788 N N . ARG A 1 100 ? -17.477 -15.649 3.005 1.00 91.31 100 ARG A N 1
ATOM 789 C CA . ARG A 1 100 ? -18.348 -16.327 3.985 1.00 91.31 100 ARG A CA 1
ATOM 790 C C . ARG A 1 100 ? -18.473 -15.592 5.315 1.00 91.31 100 ARG A C 1
ATOM 792 O O . ARG A 1 100 ? -19.385 -15.917 6.070 1.00 91.31 100 ARG A O 1
ATOM 799 N N . TYR A 1 101 ? -17.575 -14.654 5.578 1.00 90.50 101 TYR A N 1
ATOM 800 C CA . TYR A 1 101 ? -17.504 -13.852 6.794 1.00 90.50 101 TYR A CA 1
ATOM 801 C C . TYR A 1 101 ? -17.466 -12.374 6.421 1.00 90.50 101 TYR A C 1
ATOM 803 O O . TYR A 1 101 ? -17.084 -12.031 5.301 1.00 90.50 101 TYR A O 1
ATOM 811 N N . ASP A 1 102 ? -17.823 -11.497 7.354 1.00 89.75 102 ASP A N 1
ATOM 812 C CA . ASP A 1 102 ? -17.628 -10.068 7.132 1.00 89.75 102 ASP A CA 1
ATOM 813 C C . ASP A 1 102 ? -16.134 -9.766 7.013 1.00 89.75 102 ASP A C 1
ATOM 815 O O . ASP A 1 102 ? -15.290 -10.316 7.728 1.00 89.75 102 ASP A O 1
ATOM 819 N N . LYS A 1 103 ? -15.779 -8.879 6.087 1.00 87.81 103 LYS A N 1
ATOM 820 C CA . LYS A 1 103 ? -14.377 -8.663 5.708 1.00 87.81 103 LYS A CA 1
ATOM 821 C C . LYS A 1 103 ? -13.532 -8.150 6.873 1.00 87.81 103 LYS A C 1
ATOM 823 O O . LYS A 1 103 ? -12.366 -8.518 7.016 1.00 87.81 103 LYS A O 1
ATOM 828 N N . GLY A 1 104 ? -14.132 -7.340 7.740 1.00 88.00 104 GLY A N 1
ATOM 829 C CA . GLY A 1 104 ? -13.518 -6.858 8.966 1.00 88.00 104 GLY A CA 1
ATOM 830 C C . GLY A 1 104 ? -13.411 -7.903 10.078 1.00 88.00 104 GLY A C 1
ATOM 831 O O . GLY A 1 104 ? -12.668 -7.667 11.021 1.00 88.00 104 GLY A O 1
ATOM 832 N N . GLU A 1 105 ? -14.062 -9.069 10.002 1.00 89.25 105 GLU A N 1
ATOM 833 C CA . GLU A 1 105 ? -13.805 -10.153 10.967 1.00 89.25 105 GLU A CA 1
ATOM 834 C C . GLU A 1 105 ? -12.431 -10.795 10.752 1.00 89.25 105 GLU A C 1
ATOM 836 O O . GLU A 1 105 ? -11.796 -11.246 11.706 1.00 89.25 105 GLU A O 1
ATOM 841 N N . LEU A 1 106 ? -11.937 -10.793 9.511 1.00 86.94 106 LEU A N 1
ATOM 842 C CA . LEU A 1 106 ? -10.602 -11.298 9.179 1.00 86.94 106 LEU A CA 1
ATOM 843 C C . LEU A 1 106 ? -9.488 -10.346 9.624 1.00 86.94 106 LEU A C 1
ATOM 845 O O . LEU A 1 106 ? -8.356 -10.779 9.844 1.00 86.94 106 LEU A O 1
ATOM 849 N N . ALA A 1 107 ? -9.806 -9.059 9.759 1.00 88.44 107 ALA A N 1
ATOM 850 C CA . ALA A 1 107 ? -8.880 -8.019 10.184 1.00 88.44 107 ALA A CA 1
ATOM 851 C C . ALA A 1 107 ? -9.628 -6.909 10.952 1.00 88.44 107 ALA A C 1
ATOM 853 O O . ALA A 1 107 ? -9.870 -5.834 10.400 1.00 88.44 107 ALA A O 1
ATOM 854 N N . PRO A 1 108 ? -9.999 -7.148 12.224 1.00 92.00 108 PRO A N 1
ATOM 855 C CA . PRO A 1 108 ? -10.804 -6.201 12.984 1.00 92.00 108 PRO A CA 1
ATOM 856 C C . PRO A 1 108 ? -10.036 -4.922 13.307 1.00 92.00 108 PRO A C 1
ATOM 858 O O . PRO A 1 108 ? -8.870 -4.942 13.717 1.00 92.00 108 PRO A O 1
ATOM 861 N N . SER A 1 109 ? -10.728 -3.795 13.183 1.00 92.69 109 SER A N 1
ATOM 862 C CA . SER A 1 109 ? -10.229 -2.485 13.580 1.00 92.69 109 SER A CA 1
ATOM 863 C C . SER A 1 109 ? -10.317 -2.331 15.097 1.00 92.69 109 SER A C 1
ATOM 865 O O . SER A 1 109 ? -11.272 -2.760 15.740 1.00 92.69 109 SER A O 1
ATOM 867 N N . THR A 1 110 ? -9.306 -1.709 15.700 1.00 92.81 110 THR A N 1
ATOM 868 C CA . THR A 1 110 ? -9.326 -1.389 17.132 1.00 92.81 110 THR A CA 1
ATOM 869 C C . THR A 1 110 ? -9.766 0.053 17.325 1.00 92.81 110 THR A C 1
ATOM 871 O O . THR A 1 110 ? -9.082 0.966 16.865 1.00 92.81 110 THR A O 1
ATOM 874 N N . LEU A 1 111 ? -10.855 0.251 18.064 1.00 90.50 111 LEU A N 1
ATOM 875 C CA . LEU A 1 111 ? -11.290 1.557 18.540 1.00 90.50 111 LEU A CA 1
ATOM 876 C C . LEU A 1 111 ? -10.859 1.729 20.002 1.00 90.50 111 LEU A C 1
ATOM 878 O O . LEU A 1 111 ? -11.133 0.879 20.852 1.00 90.50 111 LEU A O 1
ATOM 882 N N . LEU A 1 112 ? -10.155 2.823 20.287 1.00 90.06 112 LEU A N 1
ATOM 883 C CA . LEU A 1 112 ? -9.765 3.216 21.638 1.00 90.06 112 LEU A CA 1
ATOM 884 C C . LEU A 1 112 ? -10.552 4.460 22.025 1.00 90.06 112 LEU A C 1
ATOM 886 O O . LEU A 1 112 ? -10.381 5.514 21.419 1.00 90.06 112 LEU A O 1
ATOM 890 N N . ILE A 1 113 ? -11.389 4.324 23.044 1.00 87.00 113 ILE A N 1
ATOM 891 C CA . ILE A 1 113 ? -12.183 5.419 23.596 1.00 87.00 113 ILE A CA 1
ATOM 892 C C . ILE A 1 113 ? -11.526 5.825 24.905 1.00 87.00 113 ILE A C 1
ATOM 894 O O . ILE A 1 113 ? -11.292 4.973 25.760 1.00 87.00 113 ILE A O 1
ATOM 898 N N . VAL A 1 114 ? -11.220 7.110 25.054 1.00 86.19 114 VAL A N 1
ATOM 899 C CA . VAL A 1 114 ? -10.603 7.675 26.258 1.00 86.19 114 VAL A CA 1
ATOM 900 C C . VAL A 1 114 ? -11.508 8.777 26.785 1.00 86.19 114 VAL A C 1
ATOM 902 O O . VAL A 1 114 ? -11.934 9.642 26.025 1.00 86.19 114 VAL A O 1
ATOM 905 N N . SER A 1 115 ? -11.801 8.734 28.080 1.00 82.62 115 SER A N 1
ATOM 906 C CA . SER A 1 115 ? -12.648 9.694 28.779 1.00 82.62 115 SER A CA 1
ATOM 907 C C . SER A 1 115 ? -11.959 10.194 30.045 1.00 82.62 115 SER A C 1
ATOM 909 O O . SER A 1 115 ? -11.212 9.469 30.701 1.00 82.62 115 SER A O 1
ATOM 911 N N . ASP A 1 116 ? -12.238 11.436 30.433 1.00 80.81 116 ASP A N 1
ATOM 912 C CA . ASP A 1 116 ? -11.783 11.972 31.719 1.00 80.81 116 ASP A CA 1
ATOM 913 C C . ASP A 1 116 ? -12.538 11.353 32.907 1.00 80.81 116 ASP A C 1
ATOM 915 O O . ASP A 1 116 ? -12.022 11.326 34.035 1.00 80.81 116 ASP A O 1
ATOM 919 N N . GLN A 1 117 ? -13.742 10.830 32.652 1.00 8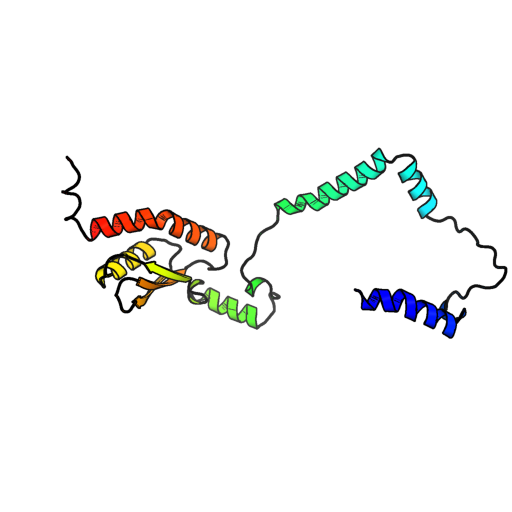0.62 117 GLN A N 1
ATOM 920 C CA . GLN A 1 117 ? -14.612 10.180 33.628 1.00 80.62 117 GLN A CA 1
ATOM 921 C C . GLN A 1 117 ? -14.561 8.655 33.489 1.00 80.62 117 GLN A C 1
ATOM 923 O O . GLN A 1 117 ? -14.173 8.117 32.454 1.00 80.62 117 GLN A O 1
ATOM 928 N N . LYS A 1 118 ? -14.949 7.944 34.554 1.00 83.31 118 LYS A N 1
ATOM 929 C CA . LYS A 1 118 ? -15.062 6.483 34.500 1.00 83.31 118 LYS A CA 1
ATOM 930 C C . LYS A 1 118 ? -16.193 6.094 33.555 1.00 83.31 118 LYS A C 1
ATOM 932 O O . LYS A 1 118 ? -17.321 6.525 33.765 1.00 83.31 118 LYS A O 1
ATOM 937 N N . LEU A 1 119 ? -15.878 5.258 32.577 1.00 81.44 119 LEU A N 1
ATOM 938 C CA . LEU A 1 119 ? -16.836 4.647 31.669 1.00 81.44 119 LEU A CA 1
ATOM 939 C C . LEU A 1 119 ? -17.612 3.565 32.426 1.00 81.44 119 LEU A C 1
ATOM 941 O O . LEU A 1 119 ? -17.021 2.626 32.967 1.00 81.44 119 LEU A O 1
ATOM 945 N N . ALA A 1 120 ? -18.933 3.703 32.483 1.00 78.94 120 ALA A N 1
ATOM 946 C CA . ALA A 1 120 ? -19.822 2.659 32.968 1.00 78.94 120 ALA A CA 1
ATOM 947 C C . ALA A 1 120 ? -20.091 1.618 31.867 1.00 78.94 120 ALA A C 1
ATOM 949 O O . ALA A 1 120 ? -19.966 1.898 30.674 1.00 78.94 120 ALA A O 1
ATOM 950 N N . GLU A 1 121 ? -20.529 0.416 32.257 1.00 76.50 121 GLU A N 1
ATOM 951 C CA . GLU A 1 121 ? -20.923 -0.632 31.298 1.00 76.50 121 GLU A CA 1
ATOM 952 C C . GLU A 1 121 ? -22.012 -0.137 30.328 1.00 76.50 121 GLU A C 1
ATOM 954 O O . GLU A 1 121 ? -21.929 -0.382 29.123 1.00 76.50 121 GLU A O 1
ATOM 959 N N . ASN A 1 122 ? -22.970 0.652 30.826 1.00 81.56 122 ASN A N 1
ATOM 960 C CA . ASN A 1 122 ? -24.030 1.257 30.012 1.00 81.56 122 ASN A CA 1
ATOM 961 C C . ASN A 1 122 ? -23.489 2.214 28.939 1.00 81.56 122 ASN A C 1
ATOM 963 O O . ASN A 1 122 ? -24.045 2.268 27.844 1.00 81.56 122 ASN A O 1
ATOM 967 N N . ASP A 1 123 ? -22.395 2.927 29.219 1.00 81.94 123 ASP A N 1
ATOM 968 C CA . ASP A 1 123 ? -21.797 3.874 28.272 1.00 81.94 123 ASP A CA 1
ATOM 969 C C . ASP A 1 123 ? -21.170 3.107 27.106 1.00 81.94 123 ASP A C 1
ATOM 971 O O . ASP A 1 123 ? -21.382 3.429 25.938 1.00 81.94 123 ASP A O 1
ATOM 975 N N . THR A 1 124 ? -20.453 2.020 27.413 1.00 82.38 124 THR A N 1
ATOM 976 C CA . THR A 1 124 ? -19.867 1.154 26.382 1.00 82.38 124 THR A CA 1
ATOM 977 C C . THR A 1 124 ? -20.928 0.433 25.547 1.00 82.38 124 THR A C 1
ATOM 979 O O . THR A 1 124 ? -20.729 0.232 24.347 1.00 82.38 124 THR A O 1
ATOM 982 N N . ALA A 1 125 ? -22.072 0.086 26.141 1.00 86.44 125 ALA A N 1
ATOM 983 C CA . ALA A 1 125 ? -23.193 -0.502 25.415 1.00 86.44 125 ALA A CA 1
ATOM 984 C C . ALA A 1 125 ? -23.830 0.510 24.448 1.00 86.44 125 ALA A C 1
ATOM 986 O O . ALA A 1 125 ? -24.012 0.187 23.277 1.00 86.44 125 ALA A O 1
ATOM 987 N N . ALA A 1 126 ? -24.074 1.746 24.898 1.00 86.44 126 ALA A N 1
ATOM 988 C CA . ALA A 1 126 ? -24.644 2.807 24.066 1.00 86.44 126 ALA A CA 1
ATOM 989 C C . ALA A 1 126 ? -23.738 3.179 22.878 1.00 86.44 126 ALA A C 1
ATOM 991 O O . ALA A 1 126 ? -24.222 3.363 21.763 1.00 86.44 126 ALA A O 1
ATOM 992 N N . ILE A 1 127 ? -22.419 3.242 23.095 1.00 85.94 127 ILE A N 1
ATOM 993 C CA . ILE A 1 127 ? -21.448 3.478 22.014 1.00 85.94 127 ILE A CA 1
ATOM 994 C C . ILE A 1 127 ? -21.472 2.326 21.004 1.00 85.94 127 ILE A C 1
ATOM 996 O O . ILE A 1 127 ? -21.446 2.560 19.799 1.00 85.94 127 ILE A O 1
ATOM 1000 N N . SER A 1 128 ? -21.548 1.082 21.486 1.00 89.00 128 SER A N 1
ATOM 1001 C CA . SER A 1 128 ? -21.612 -0.091 20.608 1.00 89.00 128 SER A CA 1
ATOM 1002 C C . SER A 1 128 ? -22.884 -0.099 19.756 1.00 89.00 128 SER A C 1
ATOM 1004 O O . SER A 1 128 ? -22.804 -0.435 18.581 1.00 89.00 128 SER A O 1
ATOM 1006 N N . GLU A 1 129 ? -24.029 0.285 20.329 1.00 90.19 129 GLU A N 1
ATOM 1007 C CA . GLU A 1 129 ? -25.310 0.393 19.618 1.00 90.19 129 GLU A CA 1
ATOM 1008 C C . GLU A 1 129 ? -25.255 1.478 18.536 1.00 90.19 129 GLU A C 1
ATOM 1010 O O . GLU A 1 129 ? -25.559 1.197 17.383 1.00 90.19 129 GLU A O 1
ATOM 1015 N N . LYS A 1 130 ? -24.759 2.676 18.873 1.00 88.44 130 LYS A N 1
ATOM 1016 C CA . LYS A 1 130 ? -24.614 3.790 17.923 1.00 88.44 130 LYS A CA 1
ATOM 1017 C C . LYS A 1 130 ? -23.683 3.438 16.758 1.00 88.44 130 LYS A C 1
ATOM 1019 O O . LYS A 1 130 ? -23.977 3.749 15.613 1.00 88.44 130 LYS A O 1
ATOM 1024 N N . LEU A 1 131 ? -22.563 2.768 17.035 1.00 89.38 131 LEU A N 1
ATOM 1025 C CA . LEU A 1 131 ? -21.633 2.334 15.988 1.00 89.38 131 LEU A CA 1
ATOM 1026 C C . LEU A 1 131 ? -22.237 1.272 15.063 1.00 89.38 131 LEU A C 1
ATOM 1028 O O . LEU A 1 131 ? -21.851 1.208 13.905 1.00 89.38 131 LEU A O 1
ATOM 1032 N N . GLN A 1 132 ? -23.172 0.456 15.552 1.00 91.38 132 GLN A N 1
ATOM 1033 C CA . GLN A 1 132 ? -23.887 -0.533 14.738 1.00 91.38 132 GLN A CA 1
ATOM 1034 C C . GLN A 1 132 ? -25.008 0.081 13.882 1.00 91.38 132 GLN A C 1
ATOM 1036 O O . GLN A 1 132 ? -25.597 -0.633 13.077 1.00 91.38 132 GLN A O 1
ATOM 1041 N N . GLU A 1 133 ? -25.308 1.378 14.027 1.00 91.56 133 GLU A N 1
ATOM 1042 C CA . GLU A 1 133 ? -26.226 2.088 13.121 1.00 91.56 133 GLU A CA 1
ATOM 1043 C C . GLU A 1 133 ? -25.595 2.349 11.740 1.00 91.56 133 GLU A C 1
ATOM 1045 O O . GLU A 1 133 ? -26.323 2.610 10.785 1.00 91.56 133 GLU A O 1
ATOM 1050 N N . TYR A 1 134 ? -24.264 2.278 11.627 1.00 91.88 134 TYR A N 1
ATOM 1051 C CA . TYR A 1 134 ? -23.549 2.428 10.360 1.00 91.88 134 TYR A CA 1
ATOM 1052 C C . TYR A 1 134 ? -23.559 1.113 9.575 1.00 91.88 134 TYR A C 1
ATOM 1054 O O . TYR A 1 134 ? -23.114 0.083 10.086 1.00 91.88 13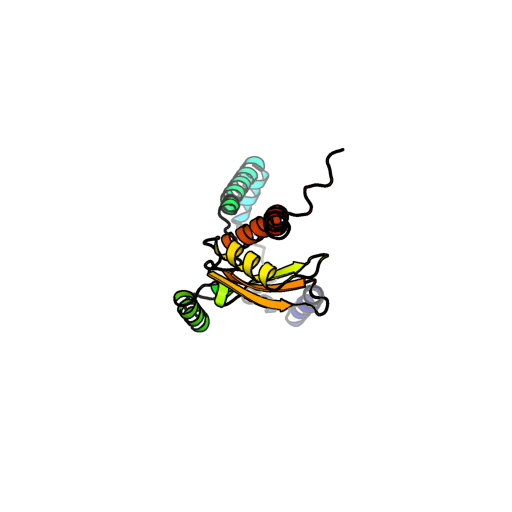4 TYR A O 1
ATOM 1062 N N . ASP A 1 135 ? -23.990 1.158 8.313 1.00 92.50 135 ASP A N 1
ATOM 1063 C CA . ASP A 1 135 ? -24.031 -0.009 7.416 1.00 92.50 135 ASP A CA 1
ATOM 1064 C C . ASP A 1 135 ? -22.628 -0.624 7.197 1.00 92.50 135 ASP A C 1
ATOM 1066 O O . ASP A 1 135 ? -22.472 -1.824 6.936 1.00 92.50 135 ASP A O 1
ATOM 1070 N N . GLU A 1 136 ? -21.579 0.189 7.337 1.00 94.25 136 GLU A N 1
ATOM 1071 C CA . GLU A 1 136 ? -20.174 -0.198 7.224 1.00 94.25 136 GLU A CA 1
ATOM 1072 C C . GLU A 1 136 ? -19.664 -1.008 8.432 1.00 94.25 136 GLU A C 1
ATOM 1074 O O . GLU A 1 136 ? -18.582 -1.603 8.364 1.00 94.25 136 GLU A O 1
ATOM 1079 N N . VAL A 1 137 ? -20.417 -1.068 9.537 1.00 94.81 137 VAL A N 1
ATOM 1080 C CA . VAL A 1 137 ? -20.040 -1.754 10.782 1.00 94.81 137 VAL A CA 1
ATOM 1081 C C . VAL A 1 137 ? -20.868 -3.027 10.961 1.00 94.81 137 VAL A C 1
ATOM 1083 O O . VAL A 1 137 ? -22.058 -2.989 11.244 1.00 94.81 137 VAL A O 1
ATOM 1086 N N . ALA A 1 138 ? -20.216 -4.188 10.875 1.00 94.25 138 ALA A N 1
ATOM 1087 C CA . ALA A 1 138 ? -20.872 -5.483 11.049 1.00 94.25 138 ALA A CA 1
ATOM 1088 C C . ALA A 1 138 ? -21.041 -5.867 12.527 1.00 94.25 138 ALA A C 1
ATOM 1090 O O . ALA A 1 138 ? -22.075 -6.388 12.941 1.00 94.25 138 ALA A O 1
ATOM 1091 N N . SER A 1 139 ? -20.014 -5.639 13.354 1.00 93.44 139 SER A N 1
ATOM 1092 C CA . SER A 1 139 ? -20.134 -5.862 14.796 1.00 93.44 139 SER A CA 1
ATOM 1093 C C . SER A 1 139 ? -19.136 -5.052 15.614 1.00 93.44 139 SER A C 1
ATOM 1095 O O . SER A 1 139 ? -18.031 -4.740 15.173 1.00 93.44 139 SER A O 1
ATOM 1097 N N . VAL A 1 140 ? -19.521 -4.757 16.857 1.00 94.38 140 VAL A N 1
ATOM 1098 C CA . VAL A 1 140 ? -18.677 -4.072 17.844 1.00 94.38 140 VAL A CA 1
ATOM 1099 C C . VAL A 1 140 ? -18.636 -4.900 19.117 1.00 94.38 140 VAL A C 1
ATOM 1101 O O . VAL A 1 140 ? -19.673 -5.332 19.619 1.00 94.38 140 VAL A O 1
ATOM 1104 N N . ARG A 1 141 ? -17.433 -5.148 19.639 1.00 92.56 141 ARG A N 1
ATOM 1105 C CA . ARG A 1 141 ? -17.222 -5.953 20.848 1.00 92.56 141 ARG A CA 1
ATOM 1106 C C . ARG A 1 141 ? -16.268 -5.256 21.807 1.00 92.56 141 ARG A C 1
ATOM 1108 O O . ARG A 1 141 ? -15.141 -4.919 21.437 1.00 92.56 141 ARG A O 1
ATOM 1115 N N . LEU A 1 142 ? -16.678 -5.103 23.065 1.00 91.75 142 LEU A N 1
ATOM 1116 C CA . LEU A 1 142 ? -15.783 -4.643 24.124 1.00 91.75 142 LEU A CA 1
ATOM 1117 C C . LEU A 1 142 ? -14.681 -5.685 24.348 1.00 91.75 142 LEU A C 1
ATOM 1119 O O . LEU A 1 142 ? -14.956 -6.853 24.608 1.00 91.75 142 LEU A O 1
ATOM 1123 N N . SER A 1 143 ? -13.428 -5.259 24.213 1.00 91.00 143 SER A N 1
ATOM 1124 C CA . SER A 1 143 ? -12.253 -6.121 24.366 1.00 91.00 143 SER A CA 1
ATOM 1125 C C . SER A 1 143 ? -11.600 -5.967 25.736 1.00 91.00 143 SER A C 1
ATOM 1127 O O . SER A 1 143 ? -11.164 -6.956 26.315 1.00 91.00 143 SER A O 1
ATOM 1129 N N . ALA A 1 144 ? -11.494 -4.735 26.243 1.00 90.56 144 ALA A N 1
ATOM 1130 C CA . ALA A 1 144 ? -10.922 -4.451 27.557 1.00 90.56 144 ALA A CA 1
ATOM 1131 C C . ALA A 1 144 ? -11.340 -3.066 28.072 1.00 90.56 144 ALA A C 1
ATOM 1133 O O . ALA A 1 144 ? -11.635 -2.168 27.284 1.00 90.56 144 ALA A O 1
ATOM 1134 N N . LEU A 1 145 ? -11.278 -2.892 29.390 1.00 90.25 145 LEU A N 1
ATOM 1135 C CA . LEU A 1 145 ? -11.324 -1.605 30.084 1.00 90.25 145 LEU A CA 1
ATOM 1136 C C . LEU A 1 145 ? -9.982 -1.386 30.792 1.00 90.25 145 LEU A C 1
ATOM 1138 O O . LEU A 1 145 ? -9.348 -2.349 31.229 1.00 90.25 145 LEU A O 1
ATOM 1142 N N . SER A 1 146 ? -9.533 -0.138 30.889 1.00 90.19 146 SER A N 1
ATOM 1143 C CA . SER A 1 146 ? -8.359 0.216 31.690 1.00 90.19 146 SER A CA 1
ATOM 1144 C C . SER A 1 146 ? -8.627 0.023 33.185 1.00 90.19 146 SER A C 1
ATOM 1146 O O . SER A 1 146 ? -9.772 0.059 33.634 1.00 90.19 146 SER A O 1
ATOM 1148 N N . GLU A 1 147 ? -7.566 -0.142 33.981 1.00 88.12 147 GLU A N 1
ATOM 1149 C CA . GLU A 1 147 ? -7.678 -0.333 35.439 1.00 88.12 147 GLU A CA 1
ATOM 1150 C C . GLU A 1 147 ? -8.390 0.831 36.147 1.00 88.12 147 GLU A C 1
ATOM 1152 O O . GLU A 1 147 ? -9.114 0.632 37.122 1.00 88.12 147 GLU A O 1
ATOM 1157 N N . ASP A 1 148 ? -8.209 2.054 35.647 1.00 87.06 148 ASP A N 1
ATOM 1158 C CA . ASP A 1 148 ? -8.875 3.251 36.158 1.00 87.06 148 ASP A CA 1
ATOM 1159 C C . ASP A 1 148 ? -10.300 3.441 35.609 1.00 87.06 148 ASP A C 1
ATOM 1161 O O . ASP A 1 148 ? -11.022 4.321 36.086 1.00 87.06 148 ASP A O 1
ATOM 1165 N N . GLY A 1 149 ? -10.723 2.606 34.652 1.00 84.62 149 GLY A N 1
ATOM 1166 C CA . GLY A 1 149 ? -12.023 2.655 33.985 1.00 84.62 149 GLY A CA 1
ATOM 1167 C C . GLY A 1 149 ? -12.195 3.834 33.028 1.00 84.62 149 GLY A C 1
ATOM 1168 O O . GLY A 1 149 ? -13.317 4.124 32.632 1.00 84.62 149 GLY A O 1
ATOM 1169 N N . LYS A 1 150 ? -11.121 4.550 32.686 1.00 86.56 150 LYS A N 1
ATOM 1170 C CA . LYS A 1 150 ? -11.168 5.756 31.843 1.00 86.56 150 LYS A CA 1
ATOM 1171 C C . LYS A 1 150 ? -10.954 5.495 30.357 1.00 86.56 150 LYS A C 1
ATOM 1173 O O . LYS A 1 150 ? -11.208 6.375 29.540 1.00 86.56 150 LYS A O 1
ATOM 1178 N N . ALA A 1 151 ? -10.490 4.306 29.990 1.00 89.06 151 ALA A N 1
ATOM 1179 C CA . ALA A 1 151 ? -10.306 3.921 28.604 1.00 89.06 151 ALA A CA 1
ATOM 1180 C C . ALA A 1 151 ? -10.972 2.577 28.312 1.00 89.06 151 ALA A C 1
ATOM 1182 O O . ALA A 1 151 ? -10.836 1.620 29.074 1.00 89.06 151 ALA A O 1
ATOM 1183 N N . ALA A 1 152 ? -11.660 2.501 27.177 1.00 90.69 152 ALA A N 1
ATOM 1184 C CA . ALA A 1 152 ? -12.239 1.276 26.651 1.00 90.69 152 ALA A CA 1
ATOM 1185 C C . ALA A 1 152 ? -11.572 0.922 25.321 1.00 90.69 152 ALA A C 1
ATOM 1187 O O . ALA A 1 152 ? -11.421 1.758 24.429 1.00 90.69 152 ALA A O 1
ATOM 1188 N N . LYS A 1 153 ? -11.185 -0.345 25.186 1.00 92.94 153 LYS A N 1
ATOM 1189 C CA . LYS A 1 153 ? -10.732 -0.933 23.930 1.00 92.94 153 LYS A CA 1
ATOM 1190 C C . LYS A 1 153 ? -11.871 -1.743 23.340 1.00 92.94 153 LYS A C 1
ATOM 1192 O O . LYS A 1 153 ? -12.315 -2.715 23.952 1.00 92.94 153 LYS A O 1
ATOM 1197 N N . MET A 1 154 ? -12.294 -1.382 22.139 1.00 92.38 154 MET A N 1
ATOM 1198 C CA . MET A 1 154 ? -13.316 -2.085 21.377 1.00 92.38 154 MET A CA 1
ATOM 1199 C C . MET A 1 154 ? -12.727 -2.649 20.087 1.00 92.38 154 MET A C 1
ATOM 1201 O O . MET A 1 154 ? -11.886 -2.027 19.440 1.00 92.38 154 MET A O 1
ATOM 1205 N N . SER A 1 155 ? -13.172 -3.846 19.731 1.00 94.44 155 SER A N 1
ATOM 1206 C CA . SER A 1 155 ? -12.898 -4.480 18.448 1.00 94.44 155 SER A CA 1
ATOM 1207 C C . SER A 1 155 ? -14.099 -4.242 17.546 1.00 94.44 155 SER A C 1
ATOM 1209 O O . SER A 1 155 ? -15.215 -4.615 17.908 1.00 94.44 155 SER A O 1
ATOM 1211 N N . VAL A 1 156 ? -13.867 -3.631 16.391 1.00 94.62 156 VAL A N 1
ATOM 1212 C CA . VAL A 1 156 ? -14.882 -3.298 15.391 1.00 94.62 156 VAL A CA 1
ATOM 1213 C C . VAL A 1 156 ? -14.607 -4.136 14.148 1.00 94.62 156 VAL A C 1
ATOM 1215 O O . VAL A 1 156 ? -13.539 -4.028 13.546 1.00 94.62 156 VAL A O 1
ATOM 1218 N N . ALA A 1 157 ? -15.553 -4.993 13.783 1.00 95.44 157 ALA A N 1
ATOM 1219 C CA . ALA A 1 157 ? -15.540 -5.687 12.506 1.00 95.44 157 ALA A CA 1
ATOM 1220 C C . ALA A 1 157 ? -16.355 -4.864 11.505 1.00 95.44 157 ALA A C 1
ATOM 1222 O O . ALA A 1 157 ? -17.543 -4.630 11.719 1.00 95.44 157 ALA A O 1
ATOM 1223 N N . LEU A 1 158 ? -15.706 -4.414 10.434 1.00 94.81 158 LEU A N 1
ATOM 1224 C CA . LEU A 1 158 ? -16.356 -3.730 9.318 1.00 94.81 158 LEU A CA 1
ATOM 1225 C C . LEU A 1 158 ? -17.010 -4.739 8.361 1.00 94.81 158 LEU A C 1
ATOM 1227 O O . LEU A 1 158 ? -16.483 -5.836 8.161 1.00 94.81 158 LEU A O 1
ATOM 1231 N N . SER A 1 159 ? -18.129 -4.363 7.746 1.00 92.94 159 SER A N 1
ATOM 1232 C CA . SER A 1 159 ? -18.772 -5.139 6.673 1.00 92.94 159 SER A CA 1
ATOM 1233 C C . SER A 1 159 ? -17.982 -5.040 5.354 1.00 92.94 159 SER A C 1
ATOM 1235 O O . SER A 1 159 ? -17.945 -5.976 4.551 1.00 92.94 159 SER A O 1
ATOM 1237 N N . ILE A 1 160 ? -17.262 -3.931 5.166 1.00 92.69 160 ILE A N 1
ATOM 1238 C CA . ILE A 1 160 ? -16.365 -3.653 4.035 1.00 92.69 160 ILE A CA 1
ATOM 1239 C C . ILE A 1 160 ? -14.907 -4.053 4.319 1.00 92.69 160 ILE A C 1
ATOM 1241 O O . ILE A 1 160 ? -14.508 -4.279 5.461 1.00 92.69 160 ILE A O 1
ATOM 1245 N N . ASN A 1 161 ? -14.079 -4.154 3.268 1.00 91.00 161 ASN A N 1
ATOM 1246 C CA . ASN A 1 161 ? -12.666 -4.526 3.416 1.00 91.00 161 ASN A CA 1
ATOM 1247 C C . ASN A 1 161 ? -11.929 -3.430 4.212 1.00 91.00 161 ASN A C 1
ATOM 1249 O O . ASN A 1 161 ? -11.868 -2.299 3.722 1.00 91.00 161 ASN A O 1
ATOM 1253 N N . PRO A 1 162 ? -11.330 -3.733 5.379 1.00 91.31 162 PRO A N 1
ATOM 1254 C CA . PRO A 1 162 ? -10.719 -2.729 6.254 1.00 91.31 162 PRO A CA 1
ATOM 1255 C C . PRO A 1 162 ? -9.479 -2.052 5.651 1.00 91.31 162 PRO A C 1
ATOM 1257 O O . PRO A 1 162 ? -9.051 -1.004 6.130 1.00 91.31 162 PRO A O 1
ATOM 1260 N N . TYR A 1 163 ? -8.909 -2.625 4.589 1.00 89.38 163 TYR A N 1
ATOM 1261 C CA . TYR A 1 163 ? -7.801 -2.058 3.825 1.00 89.38 163 TYR A CA 1
ATOM 1262 C C . TYR A 1 163 ? -8.264 -1.367 2.534 1.00 89.38 163 TYR A C 1
ATOM 1264 O O . TYR A 1 163 ? -7.432 -0.969 1.729 1.00 89.38 163 TYR A O 1
ATOM 1272 N N . SER A 1 164 ? -9.566 -1.217 2.288 1.00 91.12 164 SER A N 1
ATOM 1273 C CA . SER A 1 164 ? -10.061 -0.459 1.132 1.00 91.12 164 SER A CA 1
ATOM 1274 C C . SER A 1 164 ? -9.999 1.054 1.366 1.00 91.12 164 SER A C 1
ATOM 1276 O O . SER A 1 164 ? -10.063 1.529 2.500 1.00 91.12 164 SER A O 1
ATOM 1278 N N . ASN A 1 165 ? -9.939 1.833 0.280 1.00 90.12 165 ASN A N 1
ATOM 1279 C CA . ASN A 1 165 ? -10.043 3.298 0.355 1.00 90.12 165 ASN A CA 1
ATOM 1280 C C . ASN A 1 165 ? -11.366 3.754 0.984 1.00 90.12 165 ASN A C 1
ATOM 1282 O O . ASN A 1 165 ? -11.398 4.773 1.670 1.00 90.12 165 ASN A O 1
ATOM 1286 N N . GLU A 1 166 ? -12.434 2.987 0.763 1.00 91.56 166 GLU A N 1
ATOM 1287 C CA . GLU A 1 166 ? -13.756 3.205 1.346 1.00 91.56 166 GLU A CA 1
ATOM 1288 C C . GLU A 1 166 ? -13.695 3.095 2.873 1.00 91.56 166 GLU A C 1
ATOM 1290 O O . GLU A 1 166 ? -14.007 4.061 3.560 1.00 91.56 166 GLU A O 1
ATOM 1295 N N . ALA A 1 167 ? -13.161 1.991 3.407 1.00 92.38 167 ALA A N 1
ATOM 1296 C CA . ALA A 1 167 ? -13.019 1.800 4.851 1.00 92.38 167 ALA A CA 1
ATOM 1297 C C . ALA A 1 167 ? -12.086 2.826 5.499 1.00 92.38 167 ALA A C 1
ATOM 1299 O O . ALA A 1 167 ? -12.361 3.315 6.592 1.00 92.38 167 ALA A O 1
ATOM 1300 N N . ILE A 1 168 ? -10.984 3.180 4.833 1.00 91.38 168 ILE A N 1
ATOM 1301 C CA . ILE A 1 168 ? -10.056 4.200 5.337 1.00 91.38 168 ILE A CA 1
ATOM 1302 C C . ILE A 1 168 ? -10.739 5.573 5.400 1.00 91.38 168 ILE A C 1
ATOM 1304 O O . ILE A 1 168 ? -10.521 6.310 6.362 1.00 91.38 168 ILE A O 1
ATOM 1308 N N . SER A 1 169 ? -11.559 5.911 4.400 1.00 92.31 169 SER A N 1
ATOM 1309 C CA . SER A 1 169 ? -12.340 7.155 4.382 1.00 92.31 169 SER A CA 1
ATOM 1310 C C . SER A 1 169 ? -13.402 7.141 5.476 1.00 92.31 169 SER A C 1
ATOM 1312 O O . SER A 1 169 ? -13.406 8.040 6.306 1.00 92.31 169 SER A O 1
ATOM 1314 N N . PHE A 1 170 ? -14.179 6.062 5.580 1.00 93.06 170 PHE A N 1
ATOM 1315 C CA . PHE A 1 170 ? -15.166 5.873 6.642 1.00 93.06 170 PHE A CA 1
ATOM 1316 C C . PHE A 1 170 ? -14.553 6.012 8.043 1.00 93.06 170 PHE A C 1
ATOM 1318 O O . PHE A 1 170 ? -15.047 6.767 8.870 1.00 93.06 170 PHE A O 1
ATOM 1325 N N . MET A 1 171 ? -13.426 5.347 8.315 1.00 90.88 171 MET A N 1
ATOM 1326 C CA . MET A 1 171 ? -12.750 5.442 9.614 1.00 90.88 171 MET A CA 1
ATOM 1327 C C . MET A 1 171 ? -12.193 6.842 9.894 1.00 90.88 171 MET A C 1
ATOM 1329 O O . MET A 1 171 ? -12.058 7.230 11.057 1.00 90.88 171 MET A O 1
ATOM 1333 N N . LYS A 1 172 ? -11.823 7.591 8.849 1.00 91.00 172 LYS A N 1
ATOM 1334 C CA . LYS A 1 172 ? -11.413 8.988 8.982 1.00 91.00 172 LYS A CA 1
ATOM 1335 C C . LYS A 1 172 ? -12.616 9.856 9.345 1.00 91.00 172 LYS A C 1
ATOM 1337 O O . LYS A 1 172 ? -12.507 10.600 10.312 1.00 91.00 172 LYS A O 1
ATOM 1342 N N . ASP A 1 173 ? -13.723 9.709 8.629 1.00 91.06 173 ASP A N 1
ATOM 1343 C CA . ASP A 1 173 ? -14.955 10.463 8.867 1.00 91.06 173 ASP A CA 1
ATOM 1344 C C . ASP A 1 173 ? -15.502 10.155 10.270 1.00 91.06 173 ASP A C 1
ATOM 1346 O O . ASP A 1 173 ? -15.707 11.064 11.065 1.00 91.06 173 ASP A O 1
ATOM 1350 N N . LEU A 1 174 ? -15.548 8.875 10.664 1.00 87.94 174 LEU A N 1
ATOM 1351 C CA . LEU A 1 174 ? -15.935 8.443 12.011 1.00 87.94 174 LEU A CA 1
ATOM 1352 C C . LEU A 1 174 ? -15.072 9.087 13.108 1.00 87.94 174 LEU A C 1
ATOM 1354 O O . LEU A 1 174 ? -15.573 9.471 14.166 1.00 87.94 174 LEU A O 1
ATOM 1358 N N . ARG A 1 175 ? -13.758 9.200 12.880 1.00 86.38 175 ARG A N 1
ATOM 1359 C CA . ARG A 1 175 ? -12.839 9.852 13.823 1.00 86.38 175 ARG A CA 1
ATOM 1360 C C . ARG A 1 175 ? -13.067 11.362 13.883 1.00 86.38 175 ARG A C 1
ATOM 1362 O O . ARG A 1 175 ? -12.949 11.938 14.963 1.00 86.38 175 ARG A O 1
ATOM 1369 N N . ASP A 1 176 ? -13.345 11.988 12.748 1.00 86.94 176 ASP A N 1
ATOM 1370 C CA . ASP A 1 176 ? -13.541 13.432 12.650 1.00 86.94 176 ASP A CA 1
ATOM 1371 C C . ASP A 1 176 ? -14.911 13.842 13.253 1.00 86.94 176 ASP A C 1
ATOM 1373 O O . ASP A 1 176 ? -14.980 14.868 13.929 1.00 86.94 176 ASP A O 1
ATOM 1377 N N . ASP A 1 177 ? -15.934 12.981 13.158 1.00 82.94 177 ASP A N 1
ATOM 1378 C CA . ASP A 1 177 ? -17.283 13.150 13.740 1.00 82.94 177 ASP A CA 1
ATOM 1379 C C . ASP A 1 177 ? -17.381 12.706 15.216 1.00 82.94 177 ASP A C 1
ATOM 1381 O O . ASP A 1 177 ? -18.373 12.955 15.907 1.00 82.94 177 ASP A O 1
ATOM 1385 N N . THR A 1 178 ? -16.335 12.059 15.745 1.00 77.00 178 THR A N 1
ATOM 1386 C CA . THR A 1 178 ? -16.286 11.568 17.135 1.00 77.00 178 THR A CA 1
ATOM 1387 C C . THR A 1 178 ? -16.632 12.636 18.190 1.00 77.00 178 THR A C 1
ATOM 1389 O O . THR A 1 178 ? -17.324 12.287 19.147 1.00 77.00 178 THR A O 1
ATOM 1392 N N . PRO A 1 179 ? -16.206 13.913 18.083 1.00 71.50 179 PRO A N 1
ATOM 1393 C CA . PRO A 1 179 ? -16.590 14.942 19.050 1.00 71.50 179 PRO A CA 1
ATOM 1394 C C . PRO A 1 179 ? -18.110 15.135 19.152 1.00 71.50 179 PRO A C 1
ATOM 1396 O O . PRO A 1 179 ? -18.633 15.208 20.261 1.00 71.50 179 PRO A O 1
ATOM 1399 N N . GLU A 1 180 ? -18.823 15.141 18.023 1.00 67.44 180 GLU A N 1
ATOM 1400 C CA . GLU A 1 180 ? -20.283 15.305 17.988 1.00 67.44 180 GLU A CA 1
ATOM 1401 C C . GLU A 1 180 ? -20.997 14.050 18.508 1.00 67.44 180 GLU A C 1
ATOM 1403 O O . GLU A 1 180 ? -21.926 14.144 19.314 1.00 67.44 180 GLU A O 1
ATOM 1408 N N . LEU A 1 181 ? -20.505 12.863 18.134 1.00 65.81 181 LEU A N 1
ATOM 1409 C CA . LEU A 1 181 ? -21.018 11.582 18.631 1.00 65.81 181 LEU A CA 1
ATOM 1410 C C . LEU A 1 181 ? -20.867 11.455 20.153 1.00 65.81 181 LEU A C 1
ATOM 1412 O O . LEU A 1 181 ? -21.781 10.992 20.837 1.00 65.81 181 LEU A O 1
ATOM 1416 N N . LEU A 1 182 ? -19.726 11.877 20.704 1.00 67.06 182 LEU A N 1
ATOM 1417 C CA . LEU A 1 182 ? -19.487 11.849 22.145 1.00 67.06 182 LEU A CA 1
ATOM 1418 C C . LEU A 1 182 ? -20.316 12.905 22.883 1.00 67.06 182 LEU A C 1
ATOM 1420 O O . LEU A 1 182 ? -20.804 12.606 23.970 1.00 67.06 182 LEU A O 1
ATOM 1424 N N . GLU A 1 183 ? -20.537 14.093 22.316 1.00 65.19 183 GLU A N 1
ATOM 1425 C CA . GLU A 1 183 ? -21.443 15.090 22.904 1.00 65.19 183 GLU A CA 1
ATOM 1426 C C . GLU A 1 183 ? -22.894 14.587 22.964 1.00 65.19 183 GLU A C 1
ATOM 1428 O O . GLU A 1 183 ? -23.552 14.738 23.996 1.00 65.19 183 GLU A O 1
ATOM 1433 N N . GLU A 1 184 ? -23.381 13.923 21.913 1.00 61.44 184 GLU A N 1
ATOM 1434 C CA . GLU A 1 184 ? -24.734 13.356 21.866 1.00 61.44 184 GLU A CA 1
ATOM 1435 C C . GLU A 1 184 ? -24.912 12.206 22.877 1.00 61.44 184 GLU A C 1
ATOM 1437 O O . GLU A 1 184 ? -25.936 12.107 23.565 1.00 61.44 184 GLU A O 1
ATOM 1442 N N . ILE A 1 185 ? -23.885 11.365 23.027 1.00 60.91 185 ILE A N 1
ATOM 1443 C CA . ILE A 1 185 ? -23.865 10.251 23.980 1.00 60.91 185 ILE A CA 1
ATOM 1444 C C . ILE A 1 185 ? -23.759 10.770 25.425 1.00 60.91 185 ILE A C 1
ATOM 1446 O O . ILE A 1 185 ? -24.535 10.347 26.283 1.00 60.91 185 ILE A O 1
ATOM 1450 N N . VAL A 1 186 ? -22.890 11.749 25.702 1.00 55.59 186 VAL A N 1
ATOM 1451 C CA . VAL A 1 186 ? -22.772 12.399 27.024 1.00 55.59 186 VAL A CA 1
ATOM 1452 C C . VAL A 1 186 ? -24.064 13.132 27.402 1.00 55.59 186 VAL A C 1
ATOM 1454 O O . VAL A 1 186 ? -24.503 13.049 28.552 1.00 55.59 186 VAL A O 1
ATOM 1457 N N . TRP A 1 187 ? -24.725 13.793 26.445 1.00 46.59 187 TRP A N 1
ATOM 1458 C CA . TRP A 1 187 ? -26.014 14.459 26.655 1.00 46.59 187 TRP A CA 1
ATOM 1459 C C . TRP A 1 187 ? -27.123 13.479 27.056 1.00 46.59 187 TRP A C 1
ATOM 1461 O O . TRP A 1 187 ? -27.907 13.755 27.968 1.00 46.59 187 TRP A O 1
ATOM 1471 N N . LYS A 1 188 ? -27.155 12.300 26.427 1.00 49.81 188 LYS A N 1
ATOM 1472 C CA . LYS A 1 188 ? -28.123 11.233 26.723 1.00 49.81 188 LYS A CA 1
ATOM 1473 C C . LYS A 1 188 ? -27.836 10.525 28.057 1.00 49.81 188 LYS A C 1
ATOM 1475 O O . LYS A 1 188 ? -28.770 10.047 28.700 1.00 49.81 188 LYS A O 1
ATOM 1480 N N . LEU A 1 189 ? -26.574 10.494 28.495 1.00 46.69 189 LEU A N 1
ATOM 1481 C CA . LEU A 1 189 ? -26.115 9.825 29.722 1.00 46.69 189 LEU A CA 1
ATOM 1482 C C . LEU A 1 189 ? -26.064 10.741 30.963 1.00 46.69 189 LEU A C 1
ATOM 1484 O O . LEU A 1 189 ? -25.961 10.249 32.087 1.00 46.69 189 LEU A O 1
ATOM 1488 N N . SER A 1 190 ? -26.166 12.067 30.813 1.00 41.81 190 SER A N 1
ATOM 1489 C CA . SER A 1 190 ? -26.225 13.015 31.940 1.00 41.81 190 SER A CA 1
ATOM 1490 C C . SER A 1 190 ? -27.123 14.231 31.657 1.00 41.81 190 SER A C 1
ATOM 1492 O O . SER A 1 190 ? -26.624 15.328 31.396 1.00 41.81 190 SER A O 1
ATOM 1494 N N . PRO A 1 191 ? -28.459 14.110 31.815 1.00 42.69 191 PRO A N 1
ATOM 1495 C CA . PRO A 1 191 ? -29.381 15.242 31.657 1.00 42.69 191 PRO A CA 1
ATOM 1496 C C . PRO A 1 191 ? -29.211 16.346 32.723 1.00 42.69 191 PRO A C 1
ATOM 1498 O O . PRO A 1 191 ? -29.827 17.407 32.630 1.00 42.69 191 PRO A O 1
ATOM 1501 N N . THR A 1 192 ? -28.391 16.130 33.754 1.00 44.59 192 THR A N 1
ATOM 1502 C CA . THR A 1 192 ? -28.334 16.986 34.950 1.00 44.59 192 THR A CA 1
ATOM 1503 C C . THR A 1 192 ? -27.393 18.197 34.829 1.00 44.59 192 THR A C 1
ATOM 1505 O O . THR A 1 192 ? -27.471 19.095 35.665 1.00 44.59 192 THR A O 1
ATOM 1508 N N . ILE A 1 193 ? -26.510 18.273 33.820 1.00 46.28 193 ILE A N 1
ATOM 1509 C CA . ILE A 1 193 ? -25.436 19.297 33.787 1.00 46.28 193 ILE A CA 1
ATOM 1510 C C . ILE A 1 193 ? -25.762 20.537 32.921 1.00 46.28 193 ILE A C 1
ATOM 1512 O O . ILE A 1 193 ? -25.210 21.610 33.167 1.00 46.28 193 ILE A O 1
ATOM 1516 N N . ALA A 1 194 ? -26.740 20.499 32.007 1.00 40.06 194 ALA A N 1
ATOM 1517 C CA . ALA A 1 194 ? -27.083 21.682 31.187 1.00 40.06 194 ALA A CA 1
ATOM 1518 C C . ALA A 1 194 ? -27.775 22.841 31.932 1.00 40.06 194 ALA A C 1
ATOM 1520 O O . ALA A 1 194 ? -28.042 23.885 31.340 1.00 40.06 194 ALA A O 1
ATOM 1521 N N . GLY A 1 195 ? -28.061 22.703 33.227 1.00 36.44 195 GLY A N 1
ATOM 1522 C CA . GLY A 1 195 ? -28.742 23.742 34.002 1.00 36.44 195 GLY A CA 1
ATOM 1523 C C . GLY A 1 195 ? -27.866 24.899 34.505 1.00 36.44 195 GLY A C 1
ATOM 1524 O O . GLY A 1 195 ? -28.420 25.860 35.032 1.00 36.44 195 GLY A O 1
ATOM 1525 N N . SER A 1 196 ? -26.530 24.841 34.395 1.00 38.53 196 SER A N 1
ATOM 1526 C CA . SER A 1 196 ? -25.654 25.739 35.182 1.00 38.53 196 SER A CA 1
ATOM 1527 C C . SER A 1 196 ? -24.895 26.830 34.412 1.00 38.53 196 SER A C 1
ATOM 1529 O O . SER A 1 196 ? -24.209 27.631 35.046 1.00 38.53 196 SER A O 1
ATOM 1531 N N . HIS A 1 197 ? -25.020 26.938 33.087 1.00 35.19 197 HIS A N 1
ATOM 1532 C CA . HIS A 1 197 ? -24.373 28.019 32.325 1.00 35.19 197 HIS A CA 1
ATOM 1533 C C . HIS A 1 197 ? -25.379 28.859 31.530 1.00 35.19 197 HIS A C 1
ATOM 1535 O O . HIS A 1 197 ? -25.317 28.984 30.312 1.00 35.19 197 HIS A O 1
ATOM 1541 N N . ARG A 1 198 ? -26.308 29.486 32.257 1.00 41.03 198 ARG A N 1
ATOM 1542 C CA . ARG A 1 198 ? -26.909 30.769 31.862 1.00 41.03 198 ARG A CA 1
ATOM 1543 C C . ARG A 1 198 ? -27.030 31.676 33.084 1.00 41.03 198 ARG A C 1
ATOM 1545 O O . ARG A 1 198 ? -28.070 31.689 33.738 1.00 41.03 198 ARG A O 1
ATOM 1552 N N . LYS A 1 199 ? -25.972 32.439 33.350 1.00 34.38 199 LYS A N 1
ATOM 1553 C CA . LYS A 1 199 ? -26.025 33.845 33.769 1.00 34.38 199 LYS A CA 1
ATOM 1554 C C . LYS A 1 199 ? -24.780 34.552 33.263 1.00 34.38 199 LYS A C 1
ATOM 1556 O O . LYS A 1 199 ? -23.707 33.916 33.322 1.00 34.38 199 LYS A O 1
#

Organism: Cytobacillus firmus (NCBI:txid1399)

pLDDT: mean 85.09, std 14.51, range [34.38, 97.81]

Radius of gyration: 34.1 Å; chains: 1; bounding box: 76×55×79 Å

Sequence (199 aa):
MFFIMLASVTLVPALFTLFGRKAFWPKVPKYGAETEVKHSVWGPIARFVVNKPGLSGGIVGIFMLITAFNIFSLDYEFDTVKKFPEDLPSRVGYEIVEARYDKGELAPSTLLIVSDQKLAENDTAAISEKLQEYDEVASVRLSALSEDGKAAKMSVALSINPYSNEAISFMKDLRDDTPELLEEIVWKLSPTIAGSHRK

Secondary structure (DSSP, 8-state):
-HHHHHHHHHHHHHHHHHHGGGGGTTSPPPTT--------THHHHHHHHHH-HHHHHHHHHHHHHHHHGGGGG------SGGGS-TT-HHHHHHHHHHTTS-HHHHSPEEEEEE-SSPPPHHHHHHHHHHHTTSTTEEEEEEEEE-TTS-EEEEEEEESS-TTSHHHHHHHHHHHHHHHHHHHHHHHHH-TTSTTS---